Protein AF-A0A0G4HM67-F1 (afdb_monomer)

Secondary structure (DSSP, 8-state):
-----------PPPPEEEE-SSEEEEEEEEPPPEEEETTTTEEEE-SS--EEEEEEEEEETTEEEESSSS-EEEEHHHHHHHHHHTTSTT-EEEEE-TTSSEEEEEEE-TT-TTSPEEEEEEE-TT-SS---TTTTSS--S------S----PPEEEEEEE-HHHHHHHHHHHHHHHHHHHTHHHHH-GGGGGGT-PPP-

Mean predicted aligned error: 10.63 Å

Foldseek 3Di:
DDPPQPPLPPPQDDWAKFDFPFWIKIWGWFFWAWDQDPVVRDIDTDPDAGFIWIWIWTDDDPDTHTQWPGTAGAGLVNLVVLLVQLVDQQDKDWDAGPVSQKIWIWHHPNVDSPFAIKTKIKGHPPRPTDPPVPPPPPPDDDDDDDDDDDDDDIDMDIGGGDNVSSVVVSVVSVVCSCRSVVVVCVVDVPVSVSRHNDDD

Sequence (200 aa):
MASRASDSRDIKPTSFRVMGSKGMVYFTPKAARFRYDEQR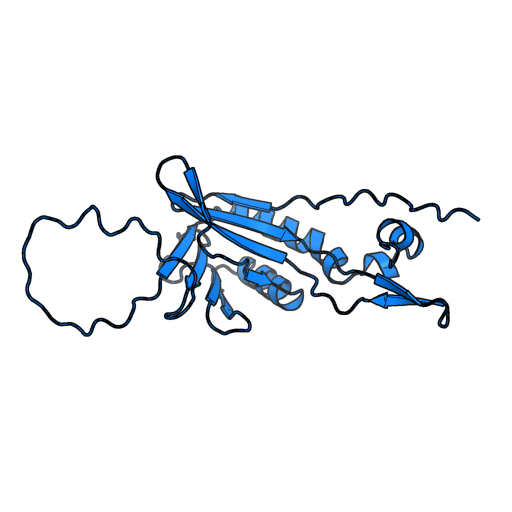DTWEAVREPAGVFVEFFRRCGNRFERFSSSPFFLGGRDLGSVLAATGDENRSVDFLSRDEKRKFSVGFNSEDAIKPVSLRLELFPGTPDGQTKDTEAAEEATGGKGDRDSPATASDLEVAMRRSELLHLQGFLREILPAVYGWQVLEDPRRVVAFASNPD

Solvent-accessible surface area (backbone atoms only — not comparable to full-atom values): 12134 Å² total; per-residue (Å²): 134,82,83,76,78,74,81,62,75,84,76,75,68,83,58,50,74,49,79,31,93,56,17,36,38,37,41,36,67,35,60,45,48,52,43,77,38,80,91,72,75,42,78,41,74,45,96,59,90,24,25,32,37,39,40,49,24,37,51,59,90,96,45,74,42,76,51,48,88,63,64,47,78,38,40,65,71,50,51,51,50,51,53,56,22,77,72,36,84,89,30,63,46,77,42,69,42,98,82,66,40,35,39,42,34,44,26,38,52,87,91,39,97,82,49,53,41,33,42,34,44,37,38,40,70,89,50,94,52,65,81,66,92,71,80,82,80,82,80,91,82,75,95,74,95,74,80,99,79,73,76,73,72,62,51,73,50,63,29,55,38,54,73,69,55,50,53,49,49,48,51,51,53,61,67,44,45,46,45,30,74,37,49,57,47,76,78,40,58,77,66,41,68,70,67,42,73,77,82,129

Radius of gyration: 21.32 Å; Cα contacts (8 Å, |Δi|>4): 329; chains: 1; bounding box: 43×40×76 Å

pLDDT: mean 77.81, std 18.97, range [34.78, 97.0]

InterPro domains:
  IPR009044 ssDNA-binding transcriptional regulator [G3DSA:2.30.31.10] (11-195)

Nearest PDB structures (foldseek):
  4kop-assembly1_C  TM=8.157E-01  e=3.361E-07  Arabidopsis thaliana
  4kop-assembly1_D  TM=8.191E-01  e=1.990E-06  Arabidopsis thaliana

Organism: NCBI:txid1169474

Structure (mmCIF, N/CA/C/O backbone):
data_AF-A0A0G4HM67-F1
#
_entry.id   AF-A0A0G4HM67-F1
#
loop_
_atom_site.group_PDB
_atom_site.id
_atom_site.type_symbol
_atom_site.label_atom_id
_atom_site.label_alt_id
_atom_site.label_comp_id
_atom_site.label_asym_id
_atom_site.label_entity_id
_atom_site.label_seq_id
_atom_site.pdbx_PDB_ins_code
_atom_site.Cartn_x
_atom_site.Cartn_y
_atom_site.Cartn_z
_atom_site.occupancy
_atom_site.B_iso_or_equiv
_atom_site.auth_seq_id
_atom_site.auth_comp_id
_atom_site.auth_asym_id
_atom_site.auth_atom_id
_atom_site.pdbx_PDB_model_num
ATOM 1 N N . MET A 1 1 ? 13.656 20.963 -36.589 1.00 41.97 1 MET A N 1
ATOM 2 C CA . MET A 1 1 ? 12.942 19.709 -36.271 1.00 41.97 1 MET A CA 1
ATOM 3 C C . MET A 1 1 ? 12.229 19.924 -34.949 1.00 41.97 1 MET A C 1
ATOM 5 O O . MET A 1 1 ? 12.900 20.175 -33.961 1.00 41.97 1 MET A O 1
ATOM 9 N N . ALA A 1 2 ? 10.897 19.977 -34.957 1.00 34.78 2 ALA A N 1
ATOM 10 C CA . ALA A 1 2 ? 10.109 20.225 -33.754 1.00 34.78 2 ALA A CA 1
ATOM 11 C C . ALA A 1 2 ? 10.045 18.945 -32.909 1.00 34.78 2 ALA A C 1
ATOM 13 O O . ALA A 1 2 ? 9.627 17.903 -33.418 1.00 34.78 2 ALA A O 1
ATOM 14 N N . SER A 1 3 ? 10.467 19.035 -31.646 1.00 38.19 3 SER A N 1
ATOM 15 C CA . SER A 1 3 ? 10.223 18.012 -30.630 1.00 38.19 3 SER A CA 1
ATOM 16 C C . SER A 1 3 ? 8.712 17.822 -30.511 1.00 38.19 3 SER A C 1
ATOM 18 O O . SER A 1 3 ? 7.997 18.708 -30.043 1.00 38.19 3 SER A O 1
ATOM 20 N N . ARG A 1 4 ? 8.196 16.696 -31.014 1.00 40.12 4 ARG A N 1
ATOM 21 C CA . ARG A 1 4 ? 6.853 16.244 -30.658 1.00 40.12 4 ARG A CA 1
ATOM 22 C C . ARG A 1 4 ? 6.958 15.742 -29.225 1.00 40.12 4 ARG A C 1
ATOM 24 O O . ARG A 1 4 ? 7.275 14.575 -29.012 1.00 40.12 4 ARG A O 1
ATOM 31 N N . ALA A 1 5 ? 6.713 16.632 -28.265 1.00 40.53 5 ALA A N 1
ATOM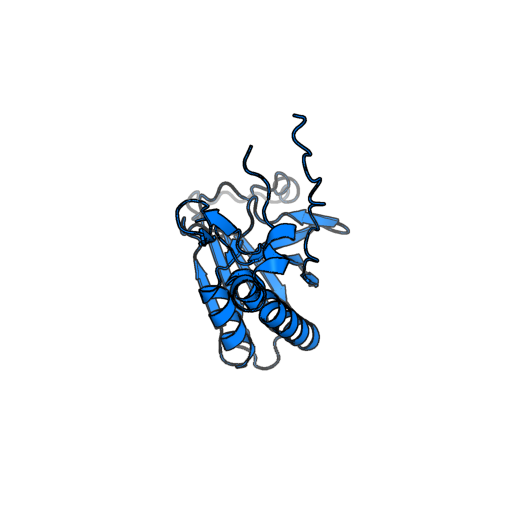 32 C CA . ALA A 1 5 ? 6.304 16.233 -26.931 1.00 40.53 5 ALA A CA 1
ATOM 33 C C . ALA A 1 5 ? 5.073 15.337 -27.112 1.00 40.53 5 ALA A C 1
ATOM 35 O O . ALA A 1 5 ? 3.977 15.792 -27.436 1.00 40.53 5 ALA A O 1
ATOM 36 N N . SER A 1 6 ? 5.300 14.029 -27.063 1.00 47.41 6 SER A N 1
ATOM 37 C CA . SER A 1 6 ? 4.234 13.062 -26.903 1.00 47.41 6 SER A CA 1
ATOM 38 C C . SER A 1 6 ? 3.639 13.366 -25.539 1.00 47.41 6 SER A C 1
ATOM 40 O O . SER A 1 6 ? 4.267 13.040 -24.535 1.00 47.41 6 SER A O 1
ATOM 42 N N . ASP A 1 7 ? 2.478 14.022 -25.516 1.00 47.72 7 ASP A N 1
ATOM 43 C CA . ASP A 1 7 ? 1.613 14.139 -24.343 1.00 47.72 7 ASP A CA 1
ATOM 44 C C . ASP A 1 7 ? 1.262 12.720 -23.874 1.00 47.72 7 ASP A C 1
ATOM 46 O O . ASP A 1 7 ? 0.208 12.163 -24.203 1.00 47.72 7 ASP A O 1
ATOM 50 N N . SER A 1 8 ? 2.172 12.089 -23.132 1.00 54.00 8 SER A N 1
ATOM 51 C CA . SER A 1 8 ? 1.861 10.903 -22.358 1.00 54.00 8 SER A CA 1
ATOM 52 C C . SER A 1 8 ? 0.839 11.365 -21.335 1.00 54.00 8 SER A C 1
ATOM 54 O O . SER A 1 8 ? 1.173 12.045 -20.366 1.00 54.00 8 SER A O 1
ATOM 56 N N . ARG A 1 9 ? -0.439 11.085 -21.596 1.00 60.00 9 ARG A N 1
ATOM 57 C CA . ARG A 1 9 ? -1.494 11.336 -20.620 1.00 60.00 9 ARG A CA 1
ATOM 58 C C . ARG A 1 9 ? -1.106 10.567 -19.366 1.00 60.00 9 ARG A C 1
ATOM 60 O O . ARG A 1 9 ? -1.113 9.339 -19.391 1.00 60.00 9 ARG A O 1
ATOM 67 N N . ASP A 1 10 ? -0.772 11.285 -18.300 1.00 62.91 10 ASP A N 1
ATOM 68 C CA . ASP A 1 10 ? -0.524 10.697 -16.989 1.00 62.91 10 ASP A CA 1
ATOM 69 C C . ASP A 1 10 ? -1.825 10.060 -16.489 1.00 62.91 10 ASP A C 1
ATOM 71 O O . ASP A 1 10 ? -2.672 10.695 -15.853 1.00 62.91 10 ASP A O 1
ATOM 75 N N . ILE A 1 11 ? -2.020 8.785 -16.826 1.00 66.00 11 ILE A N 1
ATOM 76 C CA . ILE A 1 11 ? -3.123 7.989 -16.306 1.00 66.00 11 ILE A CA 1
ATOM 77 C C . ILE A 1 11 ? -2.779 7.686 -14.854 1.00 66.00 11 ILE A C 1
ATOM 79 O O . ILE A 1 11 ? -1.941 6.834 -14.553 1.00 66.00 11 ILE A O 1
ATOM 83 N N . LYS A 1 12 ? -3.430 8.404 -13.938 1.00 69.56 12 LYS A N 1
ATOM 84 C CA . LYS A 1 12 ? -3.325 8.107 -12.512 1.00 69.56 12 LYS A CA 1
ATOM 85 C C . LYS A 1 12 ? -4.001 6.763 -12.249 1.00 69.56 12 LYS A C 1
ATOM 87 O O . LYS A 1 12 ? -5.179 6.616 -12.583 1.00 69.56 12 LYS A O 1
ATOM 92 N N . PRO A 1 13 ? -3.291 5.788 -11.669 1.00 76.56 13 PRO A N 1
ATOM 93 C CA . PRO A 1 13 ? -3.889 4.500 -11.381 1.00 76.56 13 PRO A CA 1
ATOM 94 C C . PRO A 1 13 ? -4.975 4.648 -10.311 1.00 76.56 13 PRO A C 1
ATOM 96 O O . PRO A 1 13 ? -4.883 5.492 -9.417 1.00 76.56 13 PRO A O 1
ATOM 99 N N . THR A 1 14 ? -6.014 3.822 -10.408 1.00 85.88 14 THR A N 1
ATOM 100 C CA . THR A 1 14 ? -7.129 3.826 -9.458 1.00 85.88 14 THR A CA 1
ATOM 101 C C . THR A 1 14 ? -6.638 3.411 -8.072 1.00 85.88 14 THR A C 1
ATOM 103 O O . THR A 1 14 ? -6.134 2.302 -7.897 1.00 85.88 14 THR A O 1
ATOM 106 N N . SER A 1 15 ? -6.798 4.284 -7.077 1.00 92.19 15 SER A N 1
ATOM 107 C CA . SER A 1 15 ? -6.510 3.940 -5.682 1.00 92.19 15 SER A CA 1
ATOM 108 C C . SER A 1 15 ? -7.571 2.993 -5.119 1.00 92.19 15 SER A C 1
ATOM 110 O O . SER A 1 15 ? -8.768 3.163 -5.366 1.00 92.19 15 SER A O 1
ATOM 112 N N . PHE A 1 16 ? -7.149 2.040 -4.292 1.00 94.62 16 PHE A N 1
ATOM 113 C CA . PHE A 1 16 ? -8.054 1.242 -3.467 1.00 94.62 16 PHE A CA 1
ATOM 114 C C . PHE A 1 16 ? -8.306 1.961 -2.138 1.00 94.62 16 PHE A C 1
ATOM 116 O O . PHE A 1 16 ? -7.403 2.601 -1.600 1.00 94.62 16 PHE A O 1
ATOM 123 N N . ARG A 1 17 ? -9.523 1.882 -1.590 1.00 96.19 17 ARG A N 1
ATOM 124 C CA . ARG A 1 17 ? -9.851 2.523 -0.308 1.00 96.19 17 ARG A CA 1
ATOM 125 C C . ARG A 1 17 ? -10.601 1.591 0.628 1.00 96.19 17 ARG A C 1
ATOM 127 O O . ARG A 1 17 ? -11.464 0.837 0.186 1.00 96.19 17 ARG A O 1
ATOM 134 N N . VAL A 1 18 ? -10.323 1.728 1.918 1.00 95.50 18 VAL A N 1
ATOM 135 C CA . VAL A 1 18 ? -11.030 1.054 3.013 1.00 95.50 18 VAL A CA 1
ATOM 136 C C . VAL A 1 18 ? -11.666 2.118 3.893 1.00 95.50 18 VAL A C 1
ATOM 138 O O . VAL A 1 18 ? -10.993 3.070 4.289 1.00 95.50 18 VAL A O 1
ATOM 141 N N . MET A 1 19 ? -12.959 1.979 4.187 1.00 94.50 19 MET A N 1
ATOM 142 C CA . MET A 1 19 ? -13.703 2.937 5.007 1.00 94.50 19 MET A CA 1
ATOM 143 C C . MET A 1 19 ? -14.175 2.267 6.296 1.00 94.50 19 MET A C 1
ATOM 145 O O . MET A 1 19 ? -15.048 1.405 6.276 1.00 94.50 19 MET A O 1
ATOM 149 N N . GLY A 1 20 ? -13.626 2.706 7.425 1.00 91.62 20 GLY A N 1
ATOM 150 C CA . GLY A 1 20 ? -14.044 2.282 8.756 1.00 91.62 20 GLY A CA 1
ATOM 151 C C . GLY A 1 20 ? -14.867 3.346 9.483 1.00 91.62 20 GLY A C 1
ATOM 152 O O . GLY A 1 20 ? -15.094 4.458 9.003 1.00 91.62 20 GLY A O 1
ATOM 153 N N . SER A 1 21 ? -15.305 3.015 10.697 1.00 91.06 21 SER A N 1
ATOM 154 C CA . SER A 1 21 ? -16.052 3.943 11.556 1.00 91.06 21 SER A CA 1
ATOM 155 C C . SER A 1 21 ? -15.193 5.112 12.051 1.00 91.06 21 SER A C 1
ATOM 157 O O . SER A 1 21 ? -15.680 6.241 12.098 1.00 91.0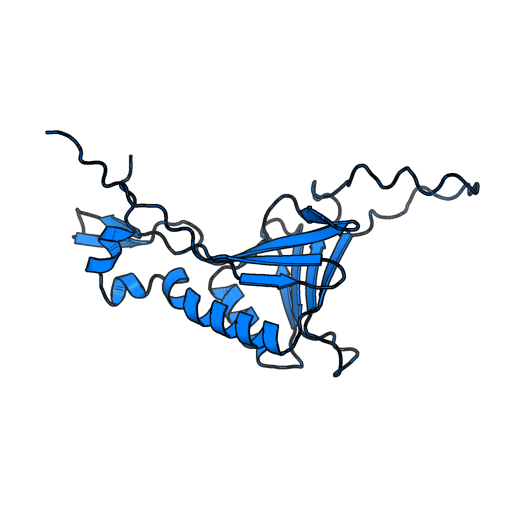6 21 SER A O 1
ATOM 159 N N . LYS A 1 22 ? -13.921 4.848 12.381 1.00 92.12 22 LYS A N 1
ATOM 160 C CA . LYS A 1 22 ? -12.958 5.824 12.926 1.00 92.12 22 LYS A CA 1
ATOM 161 C C . LYS A 1 22 ? -12.177 6.596 11.855 1.00 92.12 22 LYS A C 1
ATOM 163 O O . LYS A 1 22 ? -11.634 7.664 12.136 1.00 92.12 22 LYS A O 1
ATOM 168 N N . GLY A 1 23 ? -12.105 6.077 10.632 1.00 95.31 23 GLY A N 1
ATOM 169 C CA . GLY A 1 23 ? -11.246 6.639 9.599 1.00 95.31 23 GLY A CA 1
ATOM 170 C C . GLY A 1 23 ? -11.330 5.912 8.265 1.00 95.31 23 GLY A C 1
ATOM 171 O O . GLY A 1 23 ? -12.146 5.015 8.072 1.00 95.31 23 GLY A O 1
ATOM 172 N N . MET A 1 24 ? -10.478 6.325 7.339 1.00 96.50 24 MET A N 1
ATOM 173 C CA . MET A 1 24 ? -10.383 5.807 5.981 1.00 96.50 24 MET A CA 1
ATOM 174 C C . MET A 1 24 ? -8.911 5.644 5.603 1.00 96.50 24 MET A C 1
ATOM 176 O O . MET A 1 24 ? -8.076 6.449 6.013 1.00 96.50 24 MET A O 1
ATOM 180 N N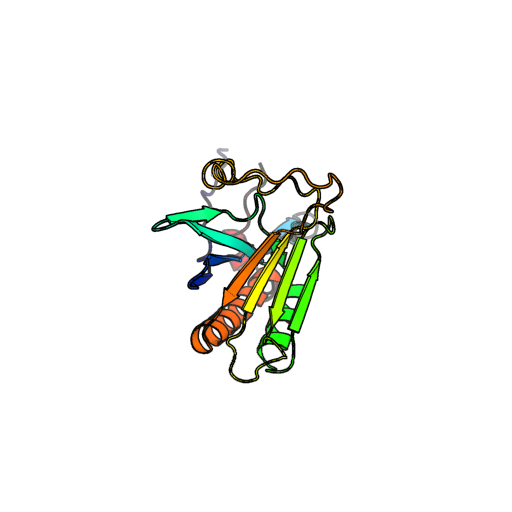 . VAL A 1 25 ? -8.604 4.620 4.809 1.00 97.00 25 VAL A N 1
ATOM 181 C CA . VAL A 1 25 ? -7.255 4.357 4.295 1.00 97.00 25 VAL A CA 1
ATOM 182 C C . VAL A 1 25 ? -7.291 4.296 2.775 1.00 97.00 25 VAL A C 1
ATOM 184 O O . VAL A 1 25 ? -8.126 3.584 2.218 1.00 97.00 25 VAL A O 1
ATOM 187 N N . TYR A 1 26 ? -6.390 5.018 2.112 1.00 96.88 26 TYR A N 1
ATOM 188 C CA . TYR A 1 26 ? -6.148 4.917 0.672 1.00 96.88 26 TYR A CA 1
ATOM 189 C C . TYR A 1 26 ? -4.861 4.155 0.391 1.00 96.88 26 TYR A C 1
ATOM 191 O O . TYR A 1 26 ? -3.853 4.377 1.052 1.00 96.88 26 TYR A O 1
ATOM 199 N N . PHE A 1 27 ? -4.902 3.311 -0.633 1.00 96.38 27 PHE A N 1
ATOM 200 C CA . PHE A 1 27 ? -3.779 2.584 -1.203 1.00 96.38 27 PHE A CA 1
ATOM 201 C C . PHE A 1 27 ? -3.601 3.062 -2.642 1.00 96.38 27 PHE A C 1
ATOM 203 O O . PHE A 1 27 ? -4.360 2.682 -3.536 1.00 96.38 27 PHE A O 1
ATOM 210 N N . THR A 1 28 ? -2.617 3.926 -2.860 1.00 94.81 28 THR A N 1
ATOM 211 C CA . THR A 1 28 ? -2.329 4.525 -4.164 1.00 94.81 28 THR A CA 1
ATOM 212 C C . THR A 1 28 ? -1.084 3.867 -4.749 1.00 94.81 28 THR A C 1
ATOM 214 O O . THR A 1 28 ? 0.002 4.012 -4.179 1.00 94.81 28 THR A O 1
ATOM 217 N N . PRO A 1 29 ? -1.197 3.128 -5.862 1.00 94.19 29 PRO A N 1
ATOM 218 C CA . PRO A 1 29 ? -0.058 2.425 -6.422 1.00 94.19 29 PRO A CA 1
ATOM 219 C C . PRO A 1 29 ? 0.874 3.406 -7.143 1.00 94.19 29 PRO A C 1
ATOM 221 O O . PRO A 1 29 ? 0.443 4.378 -7.765 1.00 94.19 29 PRO A O 1
ATOM 224 N N . LYS A 1 30 ? 2.172 3.123 -7.072 1.00 91.00 30 LYS A N 1
ATOM 225 C CA . LYS A 1 30 ? 3.233 3.793 -7.819 1.00 91.00 30 LYS A CA 1
ATOM 226 C C . LYS A 1 30 ? 3.987 2.739 -8.624 1.00 91.00 30 LYS A C 1
ATOM 228 O O . LYS A 1 30 ? 4.691 1.908 -8.053 1.00 91.00 30 LYS A O 1
ATOM 233 N N . ALA A 1 31 ? 3.820 2.779 -9.943 1.00 87.38 31 ALA A N 1
ATOM 234 C CA . ALA A 1 31 ? 4.488 1.862 -10.858 1.00 87.38 31 ALA A CA 1
ATOM 235 C C . ALA A 1 31 ? 6.002 2.116 -10.914 1.00 87.38 31 ALA A C 1
ATOM 237 O O . ALA A 1 31 ? 6.470 3.233 -10.666 1.00 87.38 31 ALA A O 1
ATOM 238 N N . ALA A 1 32 ? 6.759 1.079 -11.273 1.00 88.12 32 ALA A N 1
ATOM 239 C CA . ALA A 1 32 ? 8.163 1.239 -11.619 1.00 88.12 32 ALA A CA 1
ATOM 240 C C . ALA A 1 32 ? 8.304 2.076 -12.893 1.00 88.12 32 ALA A C 1
ATOM 242 O O . ALA A 1 32 ? 7.550 1.914 -13.854 1.00 88.12 32 ALA A O 1
ATOM 243 N N . ARG A 1 33 ? 9.284 2.981 -12.886 1.00 84.94 33 ARG A N 1
ATOM 244 C CA . ARG A 1 33 ? 9.630 3.801 -14.047 1.00 84.94 33 ARG A CA 1
ATOM 245 C C . ARG A 1 33 ? 10.830 3.199 -14.750 1.00 84.94 33 ARG A C 1
ATOM 247 O O . ARG A 1 33 ? 11.740 2.684 -14.104 1.00 84.94 33 ARG A O 1
ATOM 254 N N . PHE A 1 34 ? 10.834 3.309 -16.068 1.00 83.69 34 PHE A N 1
ATOM 255 C CA . PHE A 1 34 ? 11.886 2.786 -16.924 1.00 83.69 34 PHE A CA 1
ATOM 256 C C . PHE A 1 34 ? 12.371 3.880 -17.856 1.00 83.69 34 PHE A C 1
ATOM 258 O O . PHE A 1 34 ? 11.591 4.723 -18.299 1.00 83.69 34 PHE A O 1
ATOM 265 N N . ARG A 1 35 ? 13.666 3.857 -18.141 1.00 84.31 35 ARG A N 1
ATOM 266 C CA . ARG A 1 35 ? 14.302 4.714 -19.131 1.00 84.31 35 ARG A CA 1
ATOM 267 C C . ARG A 1 35 ? 15.004 3.822 -20.138 1.00 84.31 35 ARG A C 1
ATOM 269 O O . ARG A 1 35 ? 15.698 2.888 -19.748 1.00 84.31 35 ARG A O 1
ATOM 276 N N . TYR A 1 36 ? 14.814 4.110 -21.415 1.00 82.19 36 TYR A N 1
ATOM 277 C CA . TYR A 1 36 ? 15.546 3.426 -22.467 1.00 82.19 36 TYR A CA 1
ATOM 278 C C . TYR A 1 36 ? 16.975 3.978 -22.535 1.00 82.19 36 TYR A C 1
ATOM 280 O O . TYR A 1 36 ? 17.174 5.193 -22.578 1.00 82.19 36 TYR A O 1
ATOM 288 N N . ASP A 1 37 ? 17.959 3.088 -22.473 1.00 84.62 37 ASP A N 1
ATOM 289 C CA . ASP A 1 37 ? 19.369 3.377 -22.698 1.00 84.62 37 ASP A CA 1
ATOM 290 C C . ASP A 1 37 ? 19.702 3.052 -24.159 1.00 84.62 37 ASP A C 1
ATOM 292 O O . ASP A 1 37 ? 19.865 1.889 -24.533 1.00 84.62 37 ASP A O 1
ATOM 296 N N . GLU A 1 38 ? 19.809 4.100 -24.979 1.00 87.06 38 GLU A N 1
ATOM 297 C CA . GLU A 1 38 ? 20.141 3.995 -26.403 1.00 87.06 38 GLU A CA 1
ATOM 298 C C . GLU A 1 38 ? 21.530 3.392 -26.650 1.00 87.06 38 GLU A C 1
ATOM 300 O O . GLU A 1 38 ? 21.740 2.741 -27.669 1.00 87.06 38 GLU A O 1
ATOM 305 N N . GLN A 1 39 ? 22.489 3.579 -25.733 1.00 89.38 39 GLN A N 1
ATOM 306 C CA . GLN A 1 39 ? 23.848 3.052 -25.908 1.00 89.38 39 GLN A CA 1
ATOM 307 C C . GLN A 1 39 ? 23.887 1.536 -25.746 1.00 89.38 39 GLN A C 1
ATOM 309 O O . GLN A 1 39 ? 24.698 0.856 -26.376 1.00 89.38 39 GLN A O 1
ATOM 314 N N . ARG A 1 40 ? 23.031 1.016 -24.867 1.00 87.75 40 ARG A N 1
ATOM 315 C CA . ARG A 1 40 ? 22.947 -0.410 -24.542 1.00 87.75 40 ARG A CA 1
ATOM 316 C C . ARG A 1 40 ? 21.806 -1.126 -25.253 1.00 87.75 40 ARG A C 1
ATOM 318 O O . ARG A 1 40 ? 21.694 -2.337 -25.084 1.00 87.75 40 ARG A O 1
ATOM 325 N N . ASP A 1 41 ? 20.983 -0.393 -26.001 1.00 84.12 41 ASP A N 1
ATOM 326 C CA . ASP A 1 41 ? 19.752 -0.888 -26.623 1.00 84.12 41 ASP A CA 1
ATOM 327 C C . ASP A 1 41 ? 18.886 -1.672 -25.617 1.00 84.12 41 ASP A C 1
ATOM 329 O O . ASP A 1 41 ? 18.483 -2.814 -25.837 1.00 84.12 41 ASP A O 1
ATOM 333 N N . THR A 1 42 ? 18.671 -1.091 -24.432 1.00 84.38 42 THR A N 1
ATOM 334 C CA . THR A 1 42 ? 17.976 -1.780 -23.336 1.00 84.38 42 THR A CA 1
ATOM 335 C C . THR A 1 42 ? 17.152 -0.835 -22.474 1.00 84.38 42 THR A C 1
ATOM 337 O O . THR A 1 42 ? 17.406 0.364 -22.410 1.00 84.38 42 THR A O 1
ATOM 340 N N . TRP A 1 43 ? 16.154 -1.375 -21.777 1.00 81.62 43 TRP A N 1
ATOM 341 C CA . TRP A 1 43 ? 15.380 -0.632 -20.786 1.00 81.62 43 TRP A CA 1
ATOM 342 C C . TRP A 1 43 ? 15.999 -0.799 -19.404 1.00 81.62 43 TRP A C 1
ATOM 344 O O . TRP A 1 43 ? 16.110 -1.909 -18.886 1.00 81.62 43 TRP A O 1
ATOM 354 N N . GLU A 1 44 ? 16.342 0.315 -18.770 1.00 85.00 44 GLU A N 1
ATOM 355 C CA . GLU A 1 44 ? 16.849 0.338 -17.405 1.00 85.00 44 GLU A CA 1
ATOM 356 C C . GLU A 1 44 ? 15.770 0.845 -16.446 1.00 85.00 44 GLU A C 1
ATOM 358 O O . GLU A 1 44 ? 15.118 1.867 -16.682 1.00 85.00 44 GLU A O 1
ATOM 363 N N . ALA A 1 45 ? 15.582 0.136 -15.332 1.00 83.38 45 ALA A N 1
ATOM 364 C CA . ALA A 1 45 ? 14.719 0.610 -14.259 1.00 83.38 45 ALA A CA 1
ATOM 365 C C . ALA A 1 45 ? 15.305 1.899 -13.662 1.00 83.38 45 ALA A C 1
ATOM 367 O O . ALA A 1 45 ? 16.447 1.930 -13.193 1.00 83.38 45 ALA A O 1
ATOM 368 N N . VAL A 1 46 ? 14.508 2.965 -13.642 1.00 85.88 46 VAL A N 1
ATOM 369 C CA . VAL A 1 46 ? 14.856 4.193 -12.926 1.00 85.88 46 VAL A CA 1
ATOM 370 C C . VAL A 1 46 ? 14.860 3.867 -11.435 1.00 85.88 46 VAL A C 1
ATOM 372 O O . VAL A 1 46 ? 13.953 3.201 -10.937 1.00 85.88 46 VAL A O 1
ATOM 375 N N . ARG A 1 47 ? 15.866 4.355 -10.698 1.00 82.81 47 ARG A N 1
ATOM 376 C CA . ARG A 1 47 ? 16.001 4.163 -9.240 1.00 82.81 47 ARG A CA 1
ATOM 377 C C . ARG A 1 47 ? 14.997 4.998 -8.434 1.00 82.81 47 ARG A C 1
ATOM 379 O O . ARG A 1 47 ? 15.350 5.639 -7.448 1.00 82.81 47 ARG A O 1
ATOM 386 N N . GLU A 1 48 ? 13.744 5.003 -8.859 1.00 84.81 48 GLU A N 1
ATOM 387 C CA . GLU A 1 48 ? 12.633 5.554 -8.107 1.00 84.81 48 GLU A CA 1
ATOM 388 C C . GLU A 1 48 ? 11.911 4.446 -7.333 1.00 84.81 48 GLU A C 1
ATOM 390 O O . GLU A 1 48 ? 11.800 3.318 -7.813 1.00 84.81 48 GLU A O 1
ATOM 395 N N . PRO A 1 49 ? 11.385 4.749 -6.136 1.00 83.69 49 PRO A N 1
ATOM 396 C CA . PRO A 1 49 ? 10.616 3.777 -5.377 1.00 83.69 49 PRO A CA 1
ATOM 397 C C . PRO A 1 49 ? 9.311 3.437 -6.112 1.00 83.69 49 PRO A C 1
ATOM 399 O O . PRO A 1 49 ? 8.527 4.336 -6.420 1.00 83.69 49 PRO A O 1
ATOM 402 N N . ALA A 1 50 ? 9.081 2.145 -6.347 1.00 91.50 50 ALA A N 1
ATOM 403 C CA . ALA A 1 50 ? 7.834 1.572 -6.849 1.00 91.50 50 ALA A CA 1
ATOM 404 C C . ALA A 1 50 ? 7.165 0.747 -5.744 1.00 91.50 50 ALA A C 1
ATOM 406 O O . ALA A 1 50 ? 7.848 0.062 -4.975 1.00 91.50 50 ALA A O 1
ATOM 407 N N . GLY A 1 51 ? 5.844 0.833 -5.628 1.00 94.69 51 GLY A N 1
ATOM 408 C CA . GLY A 1 51 ? 5.121 0.244 -4.505 1.00 94.69 51 GLY A CA 1
ATOM 409 C C . GLY A 1 51 ? 3.744 0.857 -4.308 1.00 94.69 51 GLY A C 1
ATOM 410 O O . GLY A 1 51 ? 3.075 1.219 -5.272 1.00 94.69 51 GLY A O 1
ATOM 411 N N . VAL A 1 52 ? 3.320 0.987 -3.054 1.00 95.88 52 VAL A N 1
ATOM 412 C CA . VAL A 1 52 ? 2.030 1.580 -2.685 1.00 95.88 52 VAL A CA 1
ATOM 413 C C . VAL A 1 52 ? 2.230 2.651 -1.629 1.00 95.88 52 VAL A C 1
ATOM 415 O O . VAL A 1 52 ? 2.874 2.422 -0.607 1.00 95.88 52 VAL A O 1
ATOM 418 N N . PHE A 1 53 ? 1.636 3.816 -1.861 1.00 95.38 53 PHE A N 1
ATOM 419 C CA . PHE A 1 53 ? 1.443 4.823 -0.831 1.00 95.38 53 PHE A CA 1
ATOM 420 C C . PHE A 1 53 ? 0.163 4.530 -0.057 1.00 95.38 53 PHE A C 1
ATOM 422 O O . PHE A 1 53 ? -0.901 4.360 -0.649 1.00 95.38 53 PHE A O 1
ATOM 429 N N . VAL A 1 54 ? 0.280 4.491 1.264 1.00 96.44 54 VAL A N 1
ATOM 430 C CA . VAL A 1 54 ? -0.810 4.268 2.204 1.00 96.44 54 VAL A CA 1
ATOM 431 C C . VAL A 1 54 ? -1.086 5.569 2.945 1.00 96.44 54 VAL A C 1
ATOM 433 O O . VAL A 1 54 ? -0.223 6.093 3.652 1.00 96.44 54 VAL A O 1
ATOM 436 N N . GLU A 1 55 ? -2.284 6.113 2.772 1.00 96.00 55 GLU A N 1
ATOM 437 C CA . GLU A 1 55 ? -2.695 7.384 3.369 1.00 96.00 55 GLU A CA 1
ATOM 438 C C . GLU A 1 55 ? -3.866 7.175 4.317 1.00 96.00 55 GLU A C 1
ATOM 440 O O . GLU A 1 55 ? -4.910 6.655 3.928 1.00 96.00 55 GLU A O 1
ATOM 445 N N . PHE A 1 56 ? -3.693 7.614 5.560 1.00 95.44 56 PHE A N 1
ATOM 446 C CA . PHE A 1 56 ? -4.702 7.511 6.602 1.00 95.44 56 PHE A CA 1
ATOM 447 C C . PHE A 1 56 ? -5.438 8.835 6.778 1.00 95.44 56 PHE A C 1
ATOM 449 O O . PHE A 1 56 ? -4.830 9.907 6.812 1.00 95.44 56 PHE A O 1
ATOM 456 N N . PHE A 1 57 ? -6.751 8.743 6.950 1.00 95.56 57 PHE A N 1
ATOM 457 C CA . PHE A 1 57 ? -7.632 9.865 7.222 1.00 95.56 57 PHE A CA 1
ATOM 458 C C . PHE A 1 57 ? -8.484 9.557 8.452 1.00 95.56 57 PHE A C 1
ATOM 460 O O . PHE A 1 57 ? -9.145 8.520 8.512 1.00 95.56 57 PHE A O 1
ATOM 467 N N . ARG A 1 58 ? -8.494 10.462 9.427 1.00 95.31 58 ARG A N 1
ATOM 468 C CA . ARG A 1 58 ? -9.341 10.392 10.619 1.00 95.31 58 ARG A CA 1
ATOM 469 C C . ARG A 1 58 ? -10.723 10.947 10.296 1.00 95.31 58 ARG A C 1
ATOM 471 O O . ARG A 1 58 ? -10.853 11.918 9.553 1.00 95.31 58 ARG A O 1
ATOM 478 N N . ARG A 1 59 ? -11.767 10.345 10.860 1.00 93.88 59 ARG A N 1
ATOM 479 C CA . ARG A 1 59 ? -13.121 10.893 10.773 1.00 93.88 59 ARG A CA 1
ATOM 480 C C . ARG A 1 59 ? -13.304 12.022 11.791 1.00 93.88 59 ARG A C 1
ATOM 482 O O . ARG A 1 59 ? -13.184 11.787 12.989 1.00 93.88 59 ARG A O 1
ATOM 489 N N . CYS A 1 60 ? -13.670 13.207 11.312 1.00 93.31 60 CYS A N 1
ATOM 490 C CA . CYS A 1 60 ? -13.990 14.389 12.113 1.00 93.31 60 CYS A CA 1
ATOM 491 C C . CYS A 1 60 ? -15.438 14.806 11.795 1.00 93.31 60 CYS A C 1
ATOM 493 O O . CYS A 1 60 ? -15.709 15.549 10.846 1.00 93.31 60 CYS A O 1
ATOM 495 N N . GLY A 1 61 ? -16.401 14.234 12.529 1.00 92.75 61 GLY A N 1
ATOM 496 C CA . GLY A 1 61 ? -17.835 14.390 12.255 1.00 92.7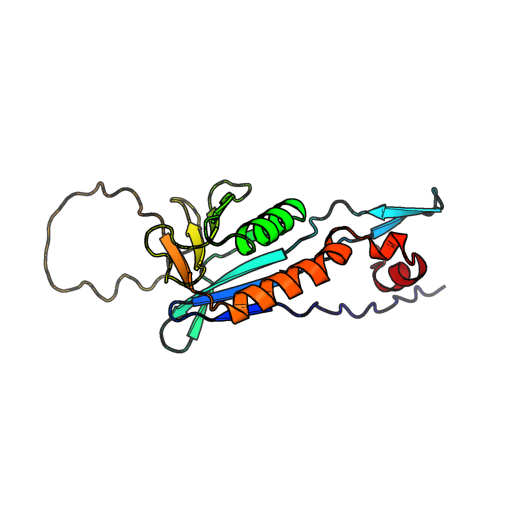5 61 GLY A CA 1
ATOM 497 C C . GLY A 1 61 ? -18.252 13.782 10.906 1.00 92.75 61 GLY A C 1
ATOM 498 O O . GLY A 1 61 ? -18.195 12.562 10.712 1.00 92.75 61 GLY A O 1
ATOM 499 N N . ASN A 1 62 ? -18.668 14.645 9.973 1.00 91.75 62 ASN A N 1
ATOM 500 C CA . ASN A 1 62 ? -19.094 14.272 8.614 1.00 91.75 62 ASN A CA 1
ATOM 501 C C . ASN A 1 62 ? -17.981 14.396 7.562 1.00 91.75 62 ASN A C 1
ATOM 503 O O . ASN A 1 62 ? -18.237 14.206 6.374 1.00 91.75 62 ASN A O 1
ATOM 507 N N . ARG A 1 63 ? -16.755 14.735 7.974 1.00 94.38 63 ARG A N 1
ATOM 508 C CA . ARG A 1 63 ? -15.602 14.882 7.081 1.00 94.38 63 ARG A CA 1
ATOM 509 C C . ARG A 1 63 ? -14.491 13.915 7.469 1.00 94.38 63 ARG A C 1
ATOM 511 O O . ARG A 1 63 ? -14.475 13.366 8.570 1.00 94.38 63 ARG A O 1
ATOM 518 N N . PHE A 1 64 ? -13.558 13.733 6.545 1.00 93.50 64 PHE A N 1
ATOM 519 C CA . PHE A 1 64 ? -12.323 13.000 6.770 1.00 93.50 64 PHE A CA 1
ATOM 520 C C . PHE A 1 64 ? -11.149 13.961 6.634 1.00 93.50 64 PHE A C 1
ATOM 522 O O . PHE A 1 64 ? -11.057 14.692 5.649 1.00 93.50 64 PHE A O 1
ATOM 529 N N . GLU A 1 65 ? -10.264 13.951 7.621 1.00 94.38 65 GLU A N 1
ATOM 530 C CA . GLU A 1 65 ? -9.092 14.818 7.693 1.00 94.38 65 GLU A CA 1
ATOM 531 C C . GLU A 1 65 ? -7.833 13.957 7.687 1.00 94.38 65 GLU A C 1
ATOM 533 O O . GLU A 1 65 ? -7.811 12.856 8.237 1.00 94.38 65 GLU A O 1
ATOM 538 N N . ARG A 1 66 ? -6.788 14.419 7.002 1.00 93.06 66 ARG A N 1
ATOM 539 C CA . ARG A 1 66 ? -5.556 13.648 6.822 1.00 93.06 66 ARG A CA 1
ATOM 540 C C . ARG A 1 66 ? -4.887 13.417 8.183 1.00 93.06 66 ARG A C 1
ATOM 542 O O . ARG A 1 66 ? -4.636 14.374 8.905 1.00 93.06 66 ARG A O 1
ATOM 549 N N . PHE A 1 67 ? -4.605 12.160 8.527 1.00 90.19 67 PHE A N 1
ATOM 550 C CA . PHE A 1 67 ? -4.080 11.789 9.846 1.00 90.19 67 PHE A CA 1
ATOM 551 C C . PHE A 1 67 ? -2.558 11.989 9.971 1.00 90.19 67 PHE A C 1
ATOM 553 O O . PHE A 1 67 ? -2.084 12.395 11.023 1.00 90.19 67 PHE A O 1
ATOM 560 N N . SER A 1 68 ? -1.796 11.761 8.896 1.00 88.38 68 SER A N 1
ATOM 561 C CA . SER A 1 68 ? -0.344 12.017 8.825 1.00 88.38 68 SER A CA 1
ATOM 562 C C . SER A 1 68 ? -0.033 12.915 7.633 1.00 88.38 68 SER A C 1
ATOM 564 O O . SER A 1 68 ? -0.671 12.793 6.586 1.00 88.38 68 SER A O 1
ATOM 566 N N . SER A 1 69 ? 0.946 13.814 7.764 1.00 84.69 69 SER A N 1
ATOM 567 C CA . SER A 1 69 ? 1.285 14.785 6.713 1.00 84.69 69 SER A CA 1
ATOM 568 C C . SER A 1 69 ? 1.817 14.113 5.448 1.00 84.69 69 SER A C 1
ATOM 570 O O . SER A 1 69 ? 1.616 14.621 4.345 1.00 84.69 69 SER A O 1
ATOM 572 N N . SER A 1 70 ? 2.438 12.941 5.595 1.00 88.69 70 SER A N 1
ATOM 573 C CA . SER A 1 70 ? 3.050 12.192 4.505 1.00 88.69 70 SER A C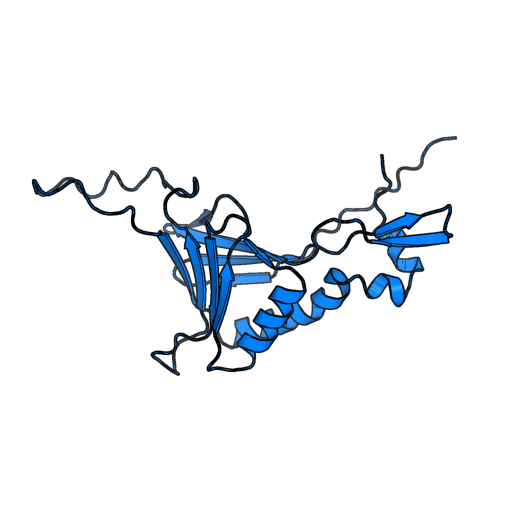A 1
ATOM 574 C C . SER A 1 70 ? 2.477 10.776 4.414 1.00 88.69 70 SER A C 1
ATOM 576 O O . SER A 1 70 ? 2.119 10.178 5.429 1.00 88.69 70 SER A O 1
ATOM 578 N N . PRO A 1 71 ? 2.363 10.204 3.206 1.00 92.56 71 PRO A N 1
ATOM 579 C CA . PRO A 1 71 ? 1.955 8.812 3.062 1.00 92.56 71 PRO A CA 1
ATOM 580 C C . PRO A 1 71 ? 2.985 7.871 3.703 1.00 92.56 71 PRO A C 1
ATOM 582 O O . PRO A 1 71 ? 4.179 8.184 3.774 1.00 92.56 71 PRO A O 1
ATOM 585 N N . PHE A 1 72 ? 2.531 6.700 4.141 1.00 94.56 72 PHE A N 1
ATOM 586 C CA . PHE A 1 72 ? 3.409 5.571 4.435 1.00 94.56 72 PHE A CA 1
ATOM 587 C C . PHE A 1 72 ? 3.708 4.838 3.123 1.00 94.56 72 PHE A C 1
ATOM 589 O O . PHE A 1 72 ? 2.815 4.682 2.298 1.00 94.56 72 PHE A O 1
ATOM 596 N N . PHE A 1 73 ? 4.945 4.413 2.882 1.00 95.62 73 PHE A N 1
ATOM 597 C CA . PHE A 1 73 ? 5.307 3.748 1.628 1.00 95.62 73 PHE A CA 1
ATOM 598 C C . PHE A 1 73 ? 5.594 2.267 1.863 1.00 95.62 73 PHE A C 1
ATOM 600 O O . PHE A 1 73 ? 6.425 1.936 2.703 1.00 95.62 73 PHE A O 1
ATOM 607 N N . LEU A 1 74 ? 4.934 1.403 1.092 1.00 95.75 74 LEU A N 1
ATOM 608 C CA . LEU A 1 74 ? 5.159 -0.039 1.063 1.00 95.75 74 LEU A CA 1
ATOM 609 C C . LEU A 1 74 ? 5.839 -0.414 -0.253 1.00 95.75 74 LEU A C 1
ATOM 611 O O . LEU A 1 74 ? 5.242 -0.274 -1.323 1.00 95.75 74 LEU A O 1
ATOM 615 N N . GLY A 1 75 ? 7.082 -0.889 -0.182 1.00 94.81 75 GLY A N 1
ATOM 616 C CA . GLY A 1 75 ? 7.797 -1.407 -1.349 1.00 94.81 75 GLY A CA 1
ATOM 617 C C . GLY A 1 75 ? 7.340 -2.819 -1.721 1.00 94.81 75 GLY A C 1
ATOM 618 O O . GLY A 1 75 ? 6.618 -3.466 -0.969 1.00 94.81 75 GLY A O 1
ATOM 619 N N . GLY A 1 76 ? 7.809 -3.350 -2.856 1.00 92.88 76 GLY A N 1
ATOM 620 C CA . GLY A 1 76 ? 7.405 -4.687 -3.331 1.00 92.88 76 GLY A CA 1
ATOM 621 C C . GLY A 1 76 ? 7.561 -5.808 -2.289 1.00 92.88 76 GLY A C 1
ATOM 622 O O . GLY A 1 76 ? 6.665 -6.635 -2.133 1.00 92.88 76 GLY A O 1
ATOM 623 N N . ARG A 1 77 ? 8.649 -5.790 -1.501 1.00 92.75 77 ARG A N 1
ATOM 624 C CA . ARG A 1 77 ? 8.852 -6.740 -0.390 1.00 92.75 77 ARG A CA 1
ATOM 625 C C . ARG A 1 77 ? 7.760 -6.618 0.678 1.00 92.75 77 ARG A C 1
ATOM 627 O O . ARG A 1 77 ? 7.245 -7.637 1.130 1.00 92.75 77 ARG A O 1
ATOM 634 N N . ASP A 1 78 ? 7.407 -5.394 1.057 1.00 94.94 78 ASP A N 1
ATOM 635 C CA . ASP A 1 78 ? 6.400 -5.126 2.086 1.00 94.94 78 ASP A CA 1
ATOM 636 C C . ASP A 1 78 ? 5.015 -5.582 1.622 1.00 94.94 78 ASP A C 1
ATOM 638 O O . ASP A 1 78 ? 4.278 -6.203 2.385 1.00 94.94 78 ASP A O 1
ATOM 642 N N . LEU A 1 79 ? 4.693 -5.371 0.340 1.00 94.62 79 LEU A N 1
ATOM 643 C CA . LEU A 1 79 ? 3.453 -5.862 -0.268 1.00 94.62 79 LEU A CA 1
ATOM 644 C C . LEU A 1 79 ? 3.351 -7.391 -0.203 1.00 94.62 79 LEU A C 1
ATOM 646 O O . LEU A 1 79 ? 2.281 -7.920 0.098 1.00 94.62 79 LEU A O 1
ATOM 650 N N . GLY A 1 80 ? 4.461 -8.103 -0.426 1.00 93.00 80 GLY A N 1
ATOM 651 C CA . GLY A 1 80 ? 4.530 -9.554 -0.238 1.00 93.00 80 GLY A CA 1
ATOM 652 C C . GLY A 1 80 ? 4.221 -9.974 1.203 1.00 93.00 80 GLY A C 1
ATOM 653 O O . GLY A 1 80 ? 3.431 -10.894 1.419 1.00 93.00 80 GLY A O 1
ATOM 654 N N . SER A 1 81 ? 4.772 -9.260 2.188 1.00 92.88 81 SER A N 1
ATOM 655 C CA . SER A 1 81 ? 4.482 -9.490 3.610 1.00 92.88 81 SER A CA 1
ATOM 656 C C . SER A 1 81 ? 3.014 -9.226 3.956 1.00 92.88 81 SER A C 1
ATOM 658 O O . SER A 1 81 ? 2.409 -10.028 4.663 1.00 92.88 81 SER A O 1
ATOM 660 N N . VAL A 1 82 ? 2.406 -8.159 3.421 1.00 91.94 82 VAL A N 1
ATOM 661 C CA . VAL A 1 82 ? 0.967 -7.881 3.594 1.00 91.94 82 VAL A CA 1
ATOM 662 C C . VAL A 1 82 ? 0.121 -9.002 2.986 1.00 91.94 82 VAL A C 1
ATOM 664 O O . VAL A 1 82 ? -0.796 -9.510 3.630 1.00 91.94 82 VAL A O 1
ATOM 667 N N . LEU A 1 83 ? 0.432 -9.444 1.767 1.00 92.06 83 LEU A N 1
ATOM 668 C CA . LEU A 1 83 ? -0.285 -10.546 1.119 1.00 92.06 83 LEU A CA 1
ATOM 669 C C . LEU A 1 83 ? -0.177 -11.857 1.907 1.00 92.06 83 LEU A C 1
ATOM 671 O O . LEU A 1 83 ? -1.163 -12.583 2.011 1.00 92.06 83 LEU A O 1
ATOM 675 N N . ALA A 1 84 ? 0.993 -12.147 2.478 1.00 88.62 84 ALA A N 1
ATOM 676 C CA . ALA A 1 84 ? 1.197 -13.328 3.308 1.00 88.62 84 ALA A CA 1
ATOM 677 C C . ALA A 1 84 ? 0.437 -13.237 4.641 1.00 88.62 84 ALA A C 1
ATOM 679 O O . ALA A 1 84 ? -0.202 -14.207 5.041 1.00 88.62 84 ALA A O 1
ATOM 680 N N . ALA A 1 85 ? 0.469 -12.081 5.310 1.00 85.88 85 ALA A N 1
ATOM 681 C CA . ALA A 1 85 ? -0.211 -11.869 6.588 1.00 85.88 85 ALA A CA 1
ATOM 682 C C . ALA A 1 85 ? -1.731 -11.935 6.452 1.00 85.88 85 ALA A C 1
ATOM 684 O O . ALA A 1 85 ? -2.410 -12.573 7.240 1.00 85.88 85 ALA A O 1
ATOM 685 N N . THR A 1 86 ? -2.274 -11.334 5.399 1.00 81.19 86 THR A N 1
ATOM 686 C CA . THR A 1 86 ? -3.723 -11.336 5.163 1.00 81.19 86 THR A CA 1
ATOM 687 C C . THR A 1 86 ? -4.269 -12.715 4.761 1.00 81.19 86 THR A C 1
ATOM 689 O O . THR A 1 86 ? -5.483 -12.906 4.747 1.00 81.19 86 THR A O 1
ATOM 692 N N . GLY A 1 87 ? -3.400 -13.672 4.413 1.00 77.94 87 GLY A N 1
ATOM 693 C CA . GLY A 1 87 ? -3.768 -15.058 4.114 1.00 77.94 87 GLY A CA 1
ATOM 694 C C . GLY A 1 87 ? -3.831 -15.987 5.333 1.00 77.94 87 GLY A C 1
ATOM 695 O O . GLY A 1 87 ? -4.301 -17.112 5.186 1.00 77.94 87 GLY A O 1
ATOM 696 N N . ASP A 1 88 ? -3.373 -15.542 6.506 1.00 80.94 88 ASP A N 1
ATOM 697 C CA . ASP A 1 88 ? -3.345 -16.323 7.748 1.00 80.94 88 ASP A CA 1
ATOM 698 C C . ASP A 1 88 ? -3.953 -15.494 8.888 1.00 80.94 88 ASP A C 1
ATOM 700 O O . ASP A 1 88 ? -3.408 -14.462 9.277 1.00 80.94 88 ASP A O 1
ATOM 704 N N . GLU A 1 89 ? -5.085 -15.951 9.429 1.00 78.44 89 GLU A N 1
ATOM 705 C CA . GLU A 1 89 ? -5.850 -15.242 10.468 1.00 78.44 89 GLU A CA 1
ATOM 706 C C . GLU A 1 89 ? -5.065 -15.038 11.776 1.00 78.44 89 GLU A C 1
ATOM 708 O O . GLU A 1 89 ? -5.446 -14.216 12.602 1.00 78.44 89 GLU A O 1
ATOM 713 N N . ASN A 1 90 ? -3.932 -15.724 11.954 1.00 80.50 90 ASN A N 1
ATOM 714 C CA . ASN A 1 90 ? -3.080 -15.597 13.137 1.00 80.50 90 ASN A CA 1
ATOM 715 C C . ASN A 1 90 ? -1.836 -14.733 12.908 1.00 80.50 90 ASN A C 1
ATOM 717 O O . ASN A 1 90 ? -0.949 -14.695 13.764 1.00 80.50 90 ASN A O 1
ATOM 721 N N . ARG A 1 91 ? -1.718 -14.070 11.752 1.00 84.00 91 ARG A N 1
ATOM 722 C CA . ARG A 1 91 ? -0.546 -13.254 11.428 1.00 84.00 91 ARG A CA 1
ATOM 723 C C . ARG A 1 91 ? -0.878 -11.774 11.422 1.00 84.00 91 ARG A C 1
ATOM 725 O O . ARG A 1 91 ? -1.837 -11.314 10.806 1.00 84.00 91 ARG A O 1
ATOM 732 N N . SER A 1 92 ? 0.001 -11.020 12.062 1.00 88.38 92 SER A N 1
ATOM 733 C CA . SER A 1 92 ? 0.134 -9.585 11.880 1.00 88.38 92 SER A CA 1
ATOM 734 C C . SER A 1 92 ? 1.516 -9.277 11.315 1.00 88.38 92 SER A C 1
ATOM 736 O O . SER A 1 92 ? 2.477 -10.029 11.497 1.00 88.38 92 SER A O 1
ATOM 738 N N . VAL A 1 93 ? 1.603 -8.177 10.580 1.00 92.25 93 VAL A N 1
ATOM 739 C CA . VAL A 1 93 ? 2.859 -7.626 10.080 1.00 92.25 93 VAL A CA 1
ATOM 740 C C . VAL A 1 93 ? 2.944 -6.163 10.447 1.00 92.25 93 VAL A C 1
ATOM 742 O O . VAL A 1 93 ? 1.977 -5.414 10.306 1.00 92.25 93 VAL A O 1
ATOM 745 N N . ASP A 1 94 ? 4.136 -5.786 10.882 1.00 93.88 94 ASP A N 1
ATOM 746 C CA . ASP A 1 94 ? 4.481 -4.443 11.304 1.00 93.88 94 ASP A CA 1
ATOM 747 C C . ASP A 1 94 ? 5.592 -3.903 10.406 1.00 93.88 94 ASP A C 1
ATOM 749 O O . ASP A 1 94 ? 6.584 -4.583 10.135 1.00 93.88 94 ASP A O 1
ATOM 753 N N . PHE A 1 95 ? 5.431 -2.661 9.968 1.00 94.31 95 PHE A N 1
ATOM 754 C CA . PHE A 1 95 ? 6.378 -1.951 9.123 1.00 94.31 95 PHE A CA 1
ATOM 755 C C . PHE A 1 95 ? 6.759 -0.646 9.800 1.00 94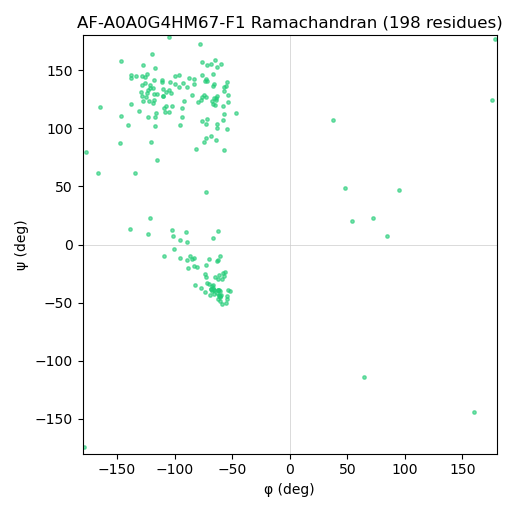.31 95 PHE A C 1
ATOM 757 O O . PHE A 1 95 ? 5.893 0.157 10.147 1.00 94.31 95 PHE A O 1
ATOM 764 N N . LEU A 1 96 ? 8.057 -0.410 9.949 1.00 93.25 96 LEU A N 1
ATOM 765 C CA . LEU A 1 96 ? 8.579 0.870 10.411 1.00 93.25 96 LEU A CA 1
ATOM 766 C C . LEU A 1 96 ? 8.904 1.749 9.206 1.00 93.25 96 LEU A C 1
ATOM 768 O O . LEU A 1 96 ? 9.429 1.277 8.194 1.00 93.25 96 LEU A O 1
ATOM 772 N N . SER A 1 97 ? 8.576 3.035 9.298 1.00 89.19 97 SER A N 1
ATOM 773 C CA . SER A 1 97 ? 9.011 4.010 8.303 1.00 89.19 97 SER A CA 1
ATOM 774 C C . SER A 1 97 ? 10.536 4.151 8.324 1.00 89.19 97 SER A C 1
ATOM 776 O O . SER A 1 97 ? 11.191 3.841 9.314 1.00 89.19 97 SER A O 1
ATOM 778 N N . ARG A 1 98 ? 11.128 4.650 7.229 1.00 85.81 98 ARG A N 1
ATOM 779 C CA . ARG A 1 98 ? 12.593 4.823 7.123 1.00 85.81 98 ARG A CA 1
ATOM 780 C C . ARG A 1 98 ? 13.194 5.735 8.192 1.00 85.81 98 ARG A C 1
ATOM 782 O O . ARG A 1 98 ? 14.364 5.595 8.513 1.00 85.81 98 ARG A O 1
ATOM 789 N N . ASP A 1 99 ? 12.417 6.703 8.660 1.00 86.12 99 ASP A N 1
ATOM 790 C CA . ASP A 1 99 ? 12.784 7.617 9.739 1.00 86.12 99 ASP A CA 1
ATOM 791 C C . ASP A 1 99 ? 12.404 7.078 11.125 1.00 86.12 99 ASP A C 1
ATOM 793 O O . ASP A 1 99 ? 12.587 7.788 12.107 1.00 86.12 99 ASP A O 1
ATOM 797 N N . GLU A 1 100 ? 11.847 5.863 11.196 1.00 86.62 100 GLU A N 1
ATOM 798 C CA . GLU A 1 100 ? 11.395 5.173 12.412 1.00 86.62 100 GLU A CA 1
ATOM 799 C C . GLU A 1 100 ? 10.410 5.983 13.263 1.00 86.62 100 GLU A C 1
ATOM 801 O O . GLU A 1 100 ? 10.200 5.701 14.436 1.00 86.62 100 GLU A O 1
ATOM 806 N N . LYS A 1 101 ? 9.763 6.986 12.661 1.00 87.38 101 LYS A N 1
ATOM 807 C CA . LYS A 1 101 ? 8.775 7.855 13.312 1.00 87.38 101 LYS A CA 1
ATOM 808 C C . LYS A 1 101 ? 7.354 7.328 13.218 1.00 87.38 101 LYS A C 1
ATOM 810 O O . LYS A 1 101 ? 6.461 7.833 13.895 1.00 87.38 101 LYS A O 1
ATOM 815 N N . ARG A 1 102 ? 7.120 6.338 12.360 1.00 90.31 102 ARG A N 1
ATOM 816 C CA . ARG A 1 102 ? 5.791 5.805 12.089 1.00 90.31 102 ARG A CA 1
ATOM 817 C C . ARG A 1 102 ? 5.840 4.294 11.998 1.00 90.31 102 ARG A C 1
ATOM 819 O O . ARG A 1 102 ? 6.772 3.733 11.422 1.00 90.31 102 ARG A O 1
ATOM 826 N N . LYS A 1 103 ? 4.796 3.652 12.503 1.00 93.19 103 LYS A N 1
ATOM 827 C CA . LYS A 1 103 ? 4.589 2.213 12.386 1.00 93.19 103 LYS A CA 1
ATOM 828 C C . LYS A 1 103 ? 3.258 1.951 11.700 1.00 93.19 103 LYS A C 1
ATOM 830 O O . LYS A 1 103 ? 2.222 2.420 12.161 1.00 93.19 103 LYS A O 1
ATOM 835 N N . PHE A 1 104 ? 3.292 1.218 10.597 1.00 92.94 104 PHE A N 1
ATOM 836 C CA . PHE A 1 104 ? 2.100 0.716 9.927 1.00 92.94 104 PHE A CA 1
ATOM 837 C C . PHE A 1 104 ? 1.932 -0.768 10.238 1.00 92.94 104 PHE A C 1
ATOM 839 O O . PHE A 1 104 ? 2.875 -1.540 10.075 1.00 92.94 104 PHE A O 1
ATOM 846 N N . SER A 1 105 ? 0.734 -1.162 10.650 1.00 93.31 105 SER A N 1
ATOM 847 C CA . SER A 1 105 ? 0.412 -2.541 11.009 1.00 93.31 105 SER A CA 1
ATOM 848 C C . SER A 1 105 ? -0.788 -3.047 10.220 1.00 93.31 105 SER A C 1
ATOM 850 O O . SER A 1 105 ? -1.783 -2.334 10.049 1.00 93.31 105 SER A O 1
ATOM 852 N N . VAL A 1 106 ? -0.700 -4.299 9.771 1.00 91.62 106 VAL A N 1
ATOM 853 C CA . VAL A 1 106 ? -1.808 -5.052 9.172 1.00 91.62 106 VAL A CA 1
ATOM 854 C C . VAL A 1 106 ? -1.929 -6.373 9.905 1.00 91.62 106 VAL A C 1
ATOM 856 O O . VAL A 1 106 ? -0.970 -7.143 9.935 1.00 91.62 106 VAL A O 1
ATOM 859 N N . GLY A 1 107 ? -3.094 -6.673 10.464 1.00 85.75 107 GLY A N 1
ATOM 860 C CA . GLY A 1 107 ? -3.288 -7.964 11.110 1.00 85.75 107 GLY A CA 1
ATOM 861 C C . GLY A 1 107 ? -4.654 -8.147 11.738 1.00 85.75 107 GLY A C 1
ATOM 862 O O . GLY A 1 107 ? -5.497 -7.250 11.739 1.00 85.75 107 GLY A O 1
ATOM 863 N N . PHE A 1 108 ? -4.852 -9.343 12.272 1.00 73.94 108 PHE A N 1
ATOM 864 C CA . PHE A 1 108 ? -5.9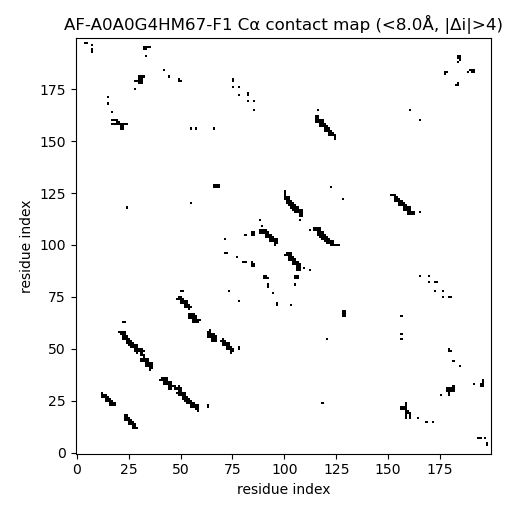89 -9.680 13.111 1.00 73.94 108 PHE A CA 1
ATOM 865 C C . PHE A 1 108 ? -5.617 -9.364 14.556 1.00 73.94 108 PHE A C 1
ATOM 867 O O . PHE A 1 108 ? -4.500 -9.639 14.998 1.00 73.94 108 PHE A O 1
ATOM 874 N N . ASN A 1 109 ? -6.531 -8.735 15.286 1.00 66.12 109 ASN A N 1
ATOM 875 C CA . ASN A 1 109 ? -6.280 -8.391 16.676 1.00 66.12 109 ASN A CA 1
ATOM 876 C C . ASN A 1 109 ? -6.300 -9.694 17.498 1.00 66.12 109 ASN A C 1
ATOM 878 O O . ASN A 1 109 ? -7.356 -10.307 17.648 1.00 66.12 109 ASN A O 1
ATOM 882 N N . SER A 1 110 ? -5.131 -10.145 17.965 1.00 55.53 110 SER A N 1
ATOM 883 C CA . SER A 1 110 ? -4.893 -11.516 18.454 1.00 55.53 110 SER A CA 1
ATOM 884 C C . SER A 1 110 ? -5.709 -11.914 19.685 1.00 55.53 110 SER A C 1
ATOM 886 O O . SER A 1 110 ? -5.770 -13.091 20.024 1.00 55.53 110 SER A O 1
ATOM 888 N N . GLU A 1 111 ? -6.323 -10.949 20.366 1.00 64.50 111 GLU A N 1
ATOM 889 C CA . GLU A 1 111 ? -7.127 -11.189 21.567 1.00 64.50 111 GLU A CA 1
ATOM 890 C C . GLU A 1 111 ? -8.573 -11.619 21.265 1.00 64.50 111 GLU A C 1
ATOM 892 O O . GLU A 1 111 ? -9.255 -12.091 22.166 1.00 64.50 111 GLU A O 1
ATOM 897 N N . ASP A 1 112 ? -9.046 -11.516 20.015 1.00 56.38 112 ASP A N 1
ATOM 898 C CA . ASP A 1 112 ? -10.382 -11.979 19.620 1.00 56.38 112 ASP A CA 1
ATOM 899 C C . ASP A 1 112 ? -10.381 -12.507 18.179 1.00 56.38 112 ASP A C 1
ATOM 901 O O . ASP A 1 112 ? -10.363 -11.733 17.222 1.00 56.38 112 ASP A O 1
ATOM 905 N N . ALA A 1 113 ? -10.539 -13.822 18.008 1.00 54.31 113 ALA A N 1
ATOM 906 C CA . ALA A 1 113 ? -10.661 -14.472 16.694 1.00 54.31 113 ALA A CA 1
ATOM 907 C C . ALA A 1 113 ? -11.878 -13.999 15.862 1.00 54.31 113 ALA A C 1
ATOM 909 O O . ALA A 1 113 ? -12.008 -14.327 14.687 1.00 54.31 113 ALA A O 1
ATOM 910 N N . ILE A 1 114 ? -12.789 -13.230 16.468 1.00 62.97 114 ILE A N 1
ATOM 911 C CA . ILE A 1 114 ? -13.985 -12.668 15.821 1.00 62.97 114 ILE A CA 1
ATOM 912 C C . ILE A 1 114 ? -13.724 -11.232 15.323 1.00 62.97 114 ILE A C 1
ATOM 914 O O . ILE A 1 114 ? -14.531 -10.675 14.572 1.00 62.97 114 ILE A O 1
ATOM 918 N N . LYS A 1 115 ? -12.609 -10.597 15.716 1.00 67.50 115 LYS A N 1
ATOM 919 C CA . LYS A 1 115 ? -12.346 -9.207 15.341 1.00 67.50 115 LYS A CA 1
ATOM 920 C C . LYS A 1 115 ? -11.955 -9.082 13.860 1.00 67.50 115 LYS A C 1
ATOM 922 O O . LYS A 1 115 ? -11.222 -9.913 13.327 1.00 67.50 115 LYS A O 1
ATOM 927 N N . PRO A 1 116 ? -12.441 -8.027 13.182 1.00 77.62 116 PRO A N 1
ATOM 928 C CA . PRO A 1 116 ? -12.040 -7.716 11.814 1.00 77.62 116 PRO A CA 1
ATOM 929 C C . PRO A 1 116 ? -10.528 -7.467 11.719 1.00 77.62 116 PRO A C 1
ATOM 931 O O . PRO A 1 116 ? -9.907 -7.033 12.690 1.00 77.62 116 PRO A O 1
ATOM 934 N N . VAL A 1 117 ? -9.958 -7.666 10.525 1.00 83.56 117 VAL A N 1
ATOM 935 C CA . VAL A 1 117 ? -8.592 -7.208 10.220 1.00 83.56 117 VAL A CA 1
ATOM 936 C C . VAL A 1 117 ? -8.514 -5.711 10.464 1.00 83.56 117 VAL A C 1
ATOM 938 O O . VAL A 1 117 ? -9.398 -4.973 10.026 1.00 83.56 117 VAL A O 1
ATOM 941 N N . SER A 1 118 ? -7.457 -5.247 11.116 1.00 88.62 118 SER A N 1
ATOM 942 C CA . SER A 1 118 ? -7.217 -3.827 11.312 1.00 88.62 118 SER A CA 1
ATOM 943 C C . SER A 1 118 ? -6.015 -3.335 10.514 1.00 88.62 118 SER A C 1
ATOM 945 O O . SER A 1 118 ? -5.004 -4.018 10.342 1.00 88.62 118 SER A O 1
ATOM 947 N N . LEU A 1 119 ? -6.171 -2.123 9.983 1.00 91.00 119 LEU A N 1
ATOM 948 C CA . LEU A 1 119 ? -5.091 -1.299 9.462 1.00 91.00 119 LEU A CA 1
ATOM 949 C C . LEU A 1 119 ? -4.791 -0.239 10.512 1.00 91.00 119 LEU A C 1
ATOM 951 O O . LEU A 1 119 ? -5.671 0.566 10.829 1.00 91.00 119 LEU A O 1
ATOM 955 N N . ARG A 1 120 ? -3.571 -0.215 11.039 1.00 92.12 120 ARG A N 1
ATOM 956 C CA . ARG A 1 120 ? -3.177 0.751 12.068 1.00 92.12 120 ARG A CA 1
ATOM 957 C C . ARG A 1 120 ? -1.992 1.579 11.603 1.00 92.12 120 ARG A C 1
ATOM 959 O O . ARG A 1 120 ? -1.053 1.037 11.027 1.00 92.12 120 ARG A O 1
ATOM 966 N N . LEU A 1 121 ? -2.042 2.881 11.863 1.00 89.12 121 LEU A N 1
ATOM 967 C CA . LEU A 1 121 ? -0.886 3.768 11.783 1.00 89.12 121 LEU A CA 1
ATOM 968 C C . LEU A 1 121 ? -0.635 4.360 13.167 1.00 89.12 121 LEU A C 1
ATOM 970 O O . LEU A 1 121 ? -1.516 5.010 13.728 1.00 89.12 121 LEU A O 1
ATOM 974 N N . GLU A 1 122 ? 0.561 4.138 13.696 1.00 89.62 122 GLU A N 1
ATOM 975 C CA . GLU A 1 122 ? 1.053 4.729 14.941 1.00 89.62 122 GLU A CA 1
ATOM 976 C C . GLU A 1 122 ? 2.106 5.791 14.595 1.00 89.62 122 GLU A C 1
ATOM 978 O O . GLU A 1 122 ? 3.006 5.540 13.788 1.00 89.62 122 GLU A O 1
ATOM 983 N N . LEU A 1 123 ? 1.981 6.983 15.183 1.00 85.12 123 LEU A N 1
ATOM 984 C CA . LEU A 1 123 ? 2.932 8.087 15.060 1.00 85.12 123 LEU A CA 1
ATOM 985 C C . LEU A 1 123 ? 3.689 8.230 16.383 1.00 85.12 123 LEU A C 1
ATOM 987 O O . LEU A 1 123 ? 3.087 8.493 17.430 1.00 85.12 123 LEU A O 1
ATOM 991 N N . PHE A 1 124 ? 5.009 8.070 16.339 1.00 85.12 124 PHE A N 1
ATOM 992 C CA . PHE A 1 124 ? 5.856 8.193 17.518 1.00 85.12 124 PHE A CA 1
ATOM 993 C C . PHE A 1 124 ? 6.075 9.666 17.908 1.00 85.12 124 PHE A C 1
ATOM 995 O O . PHE A 1 124 ? 5.955 10.568 17.064 1.00 85.12 124 PHE A O 1
ATOM 1002 N N . PRO A 1 125 ? 6.411 9.936 19.183 1.00 76.75 125 PRO A N 1
ATOM 1003 C CA . PRO A 1 125 ? 6.664 11.288 19.672 1.00 76.75 125 PRO A CA 1
ATOM 1004 C C . PRO A 1 125 ? 7.736 12.023 18.855 1.00 76.75 125 PRO A C 1
ATOM 1006 O O . PRO A 1 125 ? 8.749 11.443 18.476 1.00 76.75 125 PRO A O 1
ATOM 1009 N N . GLY A 1 126 ? 7.527 13.317 18.585 1.00 70.31 126 GLY A N 1
ATOM 1010 C CA . GLY A 1 126 ? 8.465 14.133 17.796 1.00 70.31 126 GLY A CA 1
ATOM 1011 C C . GLY A 1 126 ? 8.294 14.027 16.273 1.00 70.31 126 GLY A C 1
ATOM 1012 O O . GLY A 1 126 ? 9.095 14.578 15.509 1.00 70.31 126 GLY A O 1
ATOM 1013 N N . THR A 1 127 ? 7.242 13.351 15.809 1.00 68.75 127 THR A N 1
ATOM 1014 C CA . THR A 1 127 ? 6.774 13.478 14.425 1.00 68.75 127 THR A CA 1
ATOM 1015 C C . THR A 1 127 ? 6.056 14.826 14.283 1.00 68.75 127 THR A C 1
ATOM 1017 O O . THR A 1 127 ? 5.163 15.100 15.080 1.00 68.75 127 THR A O 1
ATOM 1020 N N . PRO A 1 128 ? 6.390 15.683 13.298 1.00 63.50 128 PRO A N 1
ATOM 1021 C CA . PRO A 1 128 ? 5.711 16.974 13.090 1.00 63.50 128 PRO A CA 1
ATOM 1022 C C . PRO A 1 128 ? 4.238 16.836 12.650 1.00 63.50 128 PRO A C 1
ATOM 1024 O O . PRO A 1 128 ? 3.572 17.826 12.349 1.00 63.50 128 PRO A O 1
ATOM 1027 N N . ASP A 1 129 ? 3.725 15.609 12.616 1.00 60.28 129 ASP A N 1
ATOM 1028 C CA . ASP A 1 129 ? 2.409 15.248 12.130 1.00 60.28 129 ASP A CA 1
ATOM 1029 C C . ASP A 1 129 ? 1.425 15.234 13.299 1.00 60.28 129 ASP A C 1
ATOM 1031 O O . ASP A 1 129 ? 1.467 14.346 14.144 1.00 60.28 129 ASP A O 1
ATOM 1035 N N . GLY A 1 130 ? 0.510 16.205 13.321 1.00 49.16 130 GLY A N 1
ATOM 1036 C CA . GLY A 1 130 ? -0.716 16.090 14.108 1.00 49.16 130 GLY A CA 1
ATOM 1037 C C . GLY A 1 130 ? -0.695 16.701 15.509 1.00 49.16 130 GLY A C 1
ATOM 1038 O O . GLY A 1 130 ? -1.254 16.112 16.426 1.00 49.16 130 GLY A O 1
ATOM 1039 N N . GLN A 1 131 ? -0.210 17.937 15.669 1.00 45.38 131 GLN A N 1
ATOM 1040 C CA . GLN A 1 131 ? -1.023 18.871 16.456 1.00 45.38 131 GLN A CA 1
ATOM 1041 C C . GLN A 1 131 ? -2.200 19.288 15.569 1.00 45.38 131 GLN A C 1
ATOM 1043 O O . GLN A 1 131 ? -2.121 20.253 14.809 1.00 45.38 131 GLN A O 1
ATOM 1048 N N . THR A 1 132 ? -3.296 18.530 15.614 1.00 47.06 132 THR A N 1
ATOM 1049 C CA . THR A 1 132 ? -4.598 19.107 15.270 1.00 47.06 132 THR A CA 1
ATOM 1050 C C . THR A 1 132 ? -4.801 20.281 16.216 1.00 47.06 132 THR A C 1
ATOM 1052 O O . THR A 1 132 ? -4.806 20.092 17.429 1.00 47.06 132 THR A O 1
ATOM 1055 N N . LYS A 1 133 ? -4.931 21.487 15.669 1.00 45.38 133 LYS A N 1
ATOM 1056 C CA . LYS A 1 133 ? -5.069 22.763 16.388 1.00 45.38 133 LYS A CA 1
ATOM 1057 C C . LYS A 1 133 ? -6.329 22.875 17.276 1.00 45.38 133 LYS A C 1
ATOM 1059 O O . LYS A 1 133 ? -6.618 23.962 17.756 1.00 45.38 133 LYS A O 1
ATOM 1064 N N . ASP A 1 134 ? -7.045 21.776 17.513 1.00 42.91 134 ASP A N 1
ATOM 1065 C CA . ASP A 1 134 ? -8.434 21.773 17.983 1.00 42.91 134 ASP A CA 1
ATOM 1066 C C . ASP A 1 134 ? -8.671 21.003 19.299 1.00 42.91 134 ASP A C 1
ATOM 1068 O O . ASP A 1 134 ? -9.818 20.826 19.699 1.00 42.91 134 ASP A O 1
ATOM 1072 N N . THR A 1 135 ? -7.636 20.561 20.023 1.00 43.88 135 THR A N 1
ATOM 1073 C CA . THR A 1 135 ? -7.820 19.919 21.348 1.00 43.88 135 THR A CA 1
ATOM 1074 C C . THR A 1 135 ? -7.808 20.878 22.545 1.00 43.88 135 THR A C 1
ATOM 1076 O O . THR A 1 135 ? -7.812 20.411 23.675 1.00 43.88 135 THR A O 1
ATOM 1079 N N . GLU A 1 136 ? -7.863 22.198 22.343 1.00 42.94 136 GLU A N 1
ATOM 1080 C CA . GLU A 1 136 ? -7.895 23.180 23.450 1.00 42.94 136 GLU A CA 1
ATOM 1081 C C . GLU A 1 136 ? -9.285 23.778 23.751 1.00 42.94 136 GLU A C 1
ATOM 1083 O O . GLU A 1 136 ? -9.389 24.738 24.504 1.00 42.94 136 GLU A O 1
ATOM 1088 N N . ALA A 1 137 ? -10.377 23.220 23.213 1.00 40.56 137 ALA A N 1
ATOM 1089 C CA . ALA A 1 137 ? -11.727 23.767 23.428 1.00 40.56 137 ALA A CA 1
ATOM 1090 C C . ALA A 1 137 ? -12.732 22.798 24.083 1.00 40.56 137 ALA A C 1
ATOM 1092 O O . ALA A 1 137 ? -13.939 22.969 23.914 1.00 40.56 137 ALA A O 1
ATOM 1093 N N . ALA A 1 138 ? -12.271 21.778 24.819 1.00 4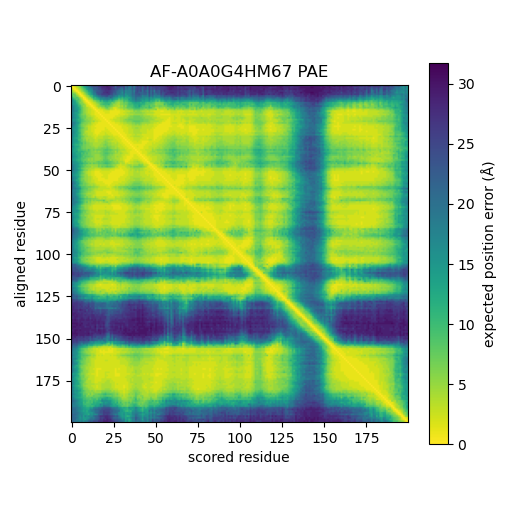3.78 138 ALA A N 1
ATOM 1094 C CA . ALA A 1 138 ? -13.176 20.853 25.519 1.00 43.78 138 ALA A CA 1
ATOM 1095 C C . ALA A 1 138 ? -12.746 20.438 26.940 1.00 43.78 138 ALA A C 1
ATOM 1097 O O . ALA A 1 138 ? -13.353 19.530 27.500 1.00 43.78 138 ALA A O 1
ATOM 1098 N N . GLU A 1 139 ? -11.774 21.115 27.556 1.00 45.16 139 GLU A N 1
ATOM 1099 C CA . GLU A 1 139 ? -11.467 20.950 28.986 1.00 45.16 139 GLU A CA 1
ATOM 1100 C C . GLU A 1 139 ? -11.286 22.310 29.677 1.00 45.16 139 GLU A C 1
ATOM 1102 O O . GLU A 1 139 ? -10.248 22.625 30.246 1.00 45.16 139 GLU A O 1
ATOM 1107 N N . GLU A 1 140 ? -12.338 23.128 29.671 1.00 43.25 140 GLU A N 1
ATOM 1108 C CA . GLU A 1 140 ? -12.508 24.191 30.668 1.00 43.25 140 GLU A CA 1
ATOM 1109 C C . GLU A 1 140 ? -13.743 23.885 31.521 1.00 43.25 140 GLU A C 1
ATOM 1111 O O . GLU A 1 140 ? -14.808 24.472 31.368 1.00 43.25 140 GLU A O 1
ATOM 1116 N N . ALA A 1 141 ? -13.604 22.888 32.397 1.00 46.53 141 ALA A N 1
ATOM 1117 C CA . ALA A 1 141 ? -14.272 22.833 33.698 1.00 46.53 141 ALA A CA 1
ATOM 1118 C C . ALA A 1 141 ? -13.806 21.586 34.457 1.00 46.53 141 ALA A C 1
ATOM 1120 O O . ALA A 1 141 ? -14.498 20.574 34.494 1.00 46.53 141 ALA A O 1
ATOM 1121 N N . THR A 1 142 ? -12.623 21.645 35.066 1.00 39.94 142 THR A N 1
ATOM 1122 C CA . THR A 1 142 ? -12.413 21.352 36.498 1.00 39.94 142 THR A CA 1
ATOM 1123 C C . THR A 1 142 ? -10.920 21.428 36.802 1.00 39.94 142 THR A C 1
ATOM 1125 O O . THR A 1 142 ? -10.094 20.794 36.158 1.00 39.94 142 THR A O 1
ATOM 1128 N N . GLY A 1 143 ? -10.559 22.271 37.771 1.00 47.22 143 GLY A N 1
ATOM 1129 C CA . GLY A 1 143 ? -9.172 22.489 38.156 1.00 47.22 143 GLY A CA 1
ATOM 1130 C C . GLY A 1 143 ? -8.525 21.225 38.717 1.00 47.22 143 GLY A C 1
ATOM 1131 O O . GLY A 1 143 ? -9.023 20.630 39.669 1.00 47.22 143 GLY A O 1
ATOM 1132 N N . GLY A 1 144 ? -7.369 20.875 38.161 1.00 38.00 144 GLY A N 1
ATOM 1133 C CA . GLY A 1 144 ? -6.483 19.840 38.672 1.00 38.00 144 GLY A CA 1
ATOM 1134 C C . GLY A 1 144 ? -5.038 20.296 38.525 1.00 38.00 144 GLY A C 1
ATOM 1135 O O . GLY A 1 144 ? -4.474 20.304 37.438 1.00 38.00 144 GLY A O 1
ATOM 1136 N N . LYS A 1 145 ? -4.441 20.722 39.635 1.00 49.62 145 LYS A N 1
ATOM 1137 C CA . LYS A 1 145 ? -3.012 21.011 39.759 1.00 49.62 145 LYS A CA 1
ATOM 1138 C C . LYS A 1 145 ? -2.292 19.658 39.854 1.00 49.62 145 LYS A C 1
ATOM 1140 O O . LYS A 1 145 ? -2.407 19.013 40.890 1.00 49.62 145 LYS A O 1
ATOM 1145 N N . GLY A 1 146 ? -1.598 19.220 38.802 1.00 41.16 146 GLY A N 1
ATOM 1146 C CA . GLY A 1 146 ? -0.874 17.941 38.803 1.00 41.16 146 GLY A CA 1
ATOM 1147 C C . GLY A 1 146 ? 0.145 17.806 37.666 1.00 41.16 146 GLY A C 1
ATOM 1148 O O . GLY A 1 146 ? -0.219 17.881 36.502 1.00 41.16 146 GLY A O 1
ATOM 1149 N N . ASP A 1 147 ? 1.412 17.666 38.060 1.00 38.34 147 ASP A N 1
ATOM 1150 C CA . ASP A 1 147 ? 2.582 17.070 37.395 1.00 38.34 147 ASP A CA 1
ATOM 1151 C C . ASP A 1 147 ? 2.810 17.231 35.879 1.00 38.34 147 ASP A C 1
ATOM 1153 O O . ASP A 1 147 ? 2.243 16.552 35.024 1.00 38.34 147 ASP A O 1
ATOM 1157 N N . ARG A 1 148 ? 3.807 18.069 35.561 1.00 47.44 148 ARG A N 1
ATOM 1158 C CA . ARG A 1 148 ? 4.493 18.114 34.264 1.00 47.44 148 ARG A CA 1
ATOM 1159 C C . ARG A 1 148 ? 5.555 17.015 34.205 1.00 47.44 148 ARG A C 1
ATOM 1161 O O . ARG A 1 148 ? 6.713 17.301 34.462 1.00 47.44 148 ARG A O 1
ATOM 1168 N N . ASP A 1 149 ? 5.141 15.796 33.888 1.00 43.12 149 ASP A N 1
ATOM 1169 C CA . ASP A 1 149 ? 5.994 14.760 33.280 1.00 43.12 149 ASP A CA 1
ATOM 1170 C C . ASP A 1 149 ? 5.104 13.625 32.746 1.00 43.12 149 ASP A C 1
ATOM 1172 O O . ASP A 1 149 ? 5.145 12.479 33.184 1.00 43.12 149 ASP A O 1
ATOM 1176 N N . SER A 1 150 ? 4.236 13.958 31.788 1.00 41.94 150 SER A N 1
ATOM 1177 C CA . SER A 1 150 ? 3.616 12.940 30.936 1.00 41.94 150 SER A CA 1
ATOM 1178 C C . SER A 1 150 ? 4.469 12.799 29.674 1.00 41.94 150 SER A C 1
ATOM 1180 O O . SER A 1 150 ? 4.593 13.782 28.936 1.00 41.94 150 SER A O 1
ATOM 1182 N N . PRO A 1 151 ? 5.080 11.629 29.398 1.00 45.00 151 PRO A N 1
ATOM 1183 C CA . PRO A 1 151 ? 5.753 11.411 28.126 1.00 45.00 151 PRO A CA 1
ATOM 1184 C C . PRO A 1 151 ? 4.732 11.630 27.009 1.00 45.00 151 PRO A C 1
ATOM 1186 O O . PRO A 1 151 ? 3.607 11.136 27.096 1.00 45.00 151 PRO A O 1
ATOM 1189 N N . ALA A 1 152 ? 5.112 12.405 25.989 1.00 48.25 152 ALA A N 1
ATOM 1190 C CA . ALA A 1 152 ? 4.276 12.662 24.823 1.00 48.25 152 ALA A CA 1
ATOM 1191 C C . ALA A 1 152 ? 3.693 11.331 24.322 1.00 48.25 152 ALA A C 1
ATOM 1193 O O . ALA A 1 152 ? 4.427 10.428 23.924 1.00 48.25 152 ALA A O 1
ATOM 1194 N N . THR A 1 153 ? 2.379 11.180 24.440 1.00 54.69 153 THR A N 1
ATOM 1195 C CA . THR A 1 153 ? 1.678 9.932 24.151 1.00 54.69 153 THR A CA 1
ATOM 1196 C C . THR A 1 153 ? 1.657 9.741 22.637 1.00 54.69 153 THR A C 1
ATOM 1198 O O . THR A 1 153 ? 1.284 10.653 21.899 1.00 54.69 153 THR A O 1
ATOM 1201 N N . ALA A 1 154 ? 2.111 8.580 22.157 1.00 61.31 154 ALA A N 1
ATOM 1202 C CA . ALA A 1 154 ? 2.038 8.238 20.739 1.00 61.31 154 ALA A CA 1
ATOM 1203 C C . ALA A 1 154 ? 0.581 8.341 20.260 1.00 61.31 154 ALA A C 1
ATOM 1205 O O . ALA A 1 154 ? -0.332 7.902 20.959 1.00 61.31 154 ALA A O 1
ATOM 1206 N N . SER A 1 155 ? 0.365 8.933 19.084 1.00 82.88 155 SER A N 1
ATOM 1207 C CA . SER A 1 155 ? -0.978 9.035 18.507 1.00 82.88 155 SER A CA 1
ATOM 1208 C C . SER A 1 155 ? -1.204 7.896 17.523 1.00 82.88 155 SER A C 1
ATOM 1210 O O . SER A 1 155 ? -0.331 7.582 16.713 1.00 82.88 155 SER A O 1
ATOM 1212 N N . ASP A 1 156 ? -2.372 7.262 17.584 1.00 90.19 156 ASP A N 1
ATOM 1213 C CA . ASP A 1 156 ? -2.710 6.137 16.725 1.00 90.19 156 ASP A CA 1
ATOM 1214 C C . ASP A 1 156 ? -4.049 6.331 15.999 1.00 90.19 156 ASP A C 1
ATOM 1216 O O . ASP A 1 156 ? -4.938 7.090 16.403 1.00 90.19 156 ASP A O 1
ATOM 1220 N N . LEU A 1 157 ? -4.172 5.660 14.856 1.00 91.31 157 LEU A N 1
ATOM 1221 C CA . LEU A 1 157 ? -5.427 5.518 14.134 1.00 91.31 157 LEU A CA 1
ATOM 1222 C C . LEU A 1 157 ? -5.563 4.088 13.632 1.00 91.31 157 LEU A C 1
ATOM 1224 O O . LEU A 1 157 ? -4.751 3.611 12.842 1.00 91.31 157 LEU A O 1
ATOM 1228 N N . GLU A 1 158 ? -6.636 3.436 14.063 1.00 93.44 158 GLU A N 1
ATOM 1229 C CA . GLU A 1 158 ? -7.013 2.092 13.644 1.00 93.44 158 GLU A CA 1
ATOM 1230 C C . GLU A 1 158 ? -8.275 2.142 12.772 1.00 93.44 158 GLU A C 1
ATOM 1232 O O . GLU A 1 158 ? -9.305 2.708 13.158 1.00 93.44 158 GLU A O 1
ATOM 1237 N N . VAL A 1 159 ? -8.201 1.524 11.595 1.00 93.12 159 VAL A N 1
ATOM 1238 C CA . VAL A 1 159 ? -9.312 1.360 10.657 1.00 93.12 159 VAL A CA 1
ATOM 1239 C C . VAL A 1 159 ? -9.590 -0.131 10.494 1.00 93.12 159 VAL A C 1
ATOM 1241 O O . VAL A 1 159 ? -8.801 -0.865 9.903 1.00 93.12 159 VAL A O 1
ATOM 1244 N N . ALA A 1 160 ? -10.725 -0.575 11.032 1.00 91.88 160 ALA A N 1
ATOM 1245 C CA . ALA A 1 160 ? -11.200 -1.945 10.881 1.00 91.88 160 ALA A CA 1
ATOM 1246 C C . ALA A 1 160 ? -11.690 -2.208 9.450 1.00 91.88 160 ALA A C 1
ATOM 1248 O O . ALA A 1 160 ? -12.370 -1.369 8.856 1.00 91.88 160 ALA A O 1
ATOM 1249 N N . MET A 1 161 ? -11.383 -3.394 8.935 1.00 90.69 161 MET A N 1
ATOM 1250 C CA . MET A 1 161 ? -11.675 -3.846 7.582 1.00 90.69 161 MET A CA 1
ATOM 1251 C C . MET A 1 161 ? -12.534 -5.109 7.611 1.00 90.69 161 MET A C 1
ATOM 1253 O O . MET A 1 161 ? -12.261 -6.066 8.337 1.00 90.69 161 MET A O 1
ATOM 1257 N N . ARG A 1 162 ? -13.577 -5.150 6.784 1.00 89.75 162 ARG A N 1
ATOM 1258 C CA . ARG A 1 162 ? -14.400 -6.351 6.607 1.00 89.75 162 ARG A CA 1
ATOM 1259 C C . ARG A 1 162 ? -13.631 -7.416 5.832 1.00 89.75 162 ARG A C 1
ATOM 1261 O O . ARG A 1 162 ? -12.817 -7.107 4.965 1.00 89.75 162 ARG A O 1
ATOM 1268 N N . ARG A 1 163 ? -13.995 -8.687 6.025 1.00 85.25 163 ARG A N 1
ATOM 1269 C CA . ARG A 1 163 ? -13.417 -9.809 5.262 1.00 85.25 163 ARG A CA 1
ATOM 1270 C C . ARG A 1 163 ? -13.507 -9.614 3.742 1.00 85.25 163 ARG A C 1
ATOM 1272 O O . ARG A 1 163 ? -12.563 -9.927 3.031 1.00 85.25 163 ARG A O 1
ATOM 1279 N N . SER A 1 164 ? -14.611 -9.067 3.233 1.00 89.81 164 SER A N 1
ATOM 1280 C CA . SER A 1 164 ? -14.758 -8.773 1.800 1.00 89.81 164 SER A CA 1
ATOM 1281 C C . SER A 1 164 ? -13.789 -7.691 1.315 1.00 89.81 164 SER A C 1
ATOM 1283 O O . SER A 1 164 ? -13.239 -7.805 0.227 1.00 89.81 164 SER A O 1
ATOM 1285 N N . GLU A 1 165 ? -13.559 -6.647 2.114 1.00 91.94 165 GLU A N 1
ATOM 1286 C CA . GLU A 1 165 ? -12.598 -5.587 1.792 1.00 91.94 165 GLU A CA 1
ATOM 1287 C C . GLU A 1 165 ? -11.164 -6.124 1.816 1.00 91.94 165 GLU A C 1
ATOM 1289 O O . GLU A 1 165 ? -10.372 -5.752 0.956 1.00 91.94 165 GLU A O 1
ATOM 1294 N N . LEU A 1 166 ? -10.862 -7.061 2.721 1.00 90.12 166 LEU A N 1
ATOM 1295 C CA . LEU A 1 166 ? -9.575 -7.754 2.767 1.00 90.12 166 LEU A CA 1
ATOM 1296 C C . LEU A 1 166 ? -9.301 -8.530 1.480 1.00 90.12 166 LEU A C 1
ATOM 1298 O O . LEU A 1 166 ? -8.225 -8.404 0.901 1.00 90.12 166 LEU A O 1
ATOM 1302 N N . LEU A 1 167 ? -10.278 -9.312 1.015 1.00 90.44 167 LEU A N 1
ATOM 1303 C CA . LEU A 1 167 ? -10.156 -10.074 -0.229 1.00 90.44 167 LEU A CA 1
ATOM 1304 C C . LEU A 1 167 ? -9.964 -9.147 -1.436 1.00 90.44 167 LEU A C 1
ATOM 1306 O O . LEU A 1 167 ? -9.148 -9.439 -2.310 1.00 90.44 167 LEU A O 1
ATOM 1310 N N . HIS A 1 168 ? -10.659 -8.005 -1.471 1.00 93.31 168 HIS A N 1
ATOM 1311 C CA . HIS A 1 168 ? -10.449 -7.007 -2.519 1.00 93.31 168 HIS A CA 1
ATOM 1312 C C . HIS A 1 168 ? -9.077 -6.339 -2.426 1.00 93.31 168 HIS A C 1
ATOM 1314 O O . HIS A 1 168 ? -8.437 -6.162 -3.458 1.00 93.31 168 HIS A O 1
ATOM 1320 N N . LEU A 1 169 ? -8.591 -6.022 -1.220 1.00 92.88 169 LEU A N 1
ATOM 1321 C CA . LEU A 1 169 ? -7.238 -5.504 -1.028 1.00 92.88 169 LEU A CA 1
ATOM 1322 C C . LEU A 1 169 ? -6.201 -6.518 -1.519 1.00 92.88 169 LEU A C 1
ATOM 1324 O O . LEU A 1 169 ? -5.284 -6.145 -2.238 1.00 92.88 169 LEU A O 1
ATOM 1328 N N . GLN A 1 170 ? -6.358 -7.803 -1.195 1.00 93.00 170 GLN A N 1
ATOM 1329 C CA . GLN A 1 170 ? -5.479 -8.860 -1.700 1.00 93.00 170 GLN A CA 1
ATOM 1330 C C . GLN A 1 170 ? -5.502 -8.958 -3.225 1.00 93.00 170 GLN A C 1
ATOM 1332 O O . GLN A 1 170 ? -4.443 -9.074 -3.840 1.00 93.00 170 GLN A O 1
ATOM 1337 N N . GLY A 1 171 ? -6.692 -8.921 -3.832 1.00 94.06 171 GLY A N 1
ATOM 1338 C CA . GLY A 1 171 ? -6.850 -8.918 -5.286 1.00 94.06 171 GLY A CA 1
ATOM 1339 C C . GLY A 1 171 ? -6.135 -7.729 -5.921 1.00 94.06 171 GLY A C 1
ATOM 1340 O O . GLY A 1 171 ? -5.274 -7.921 -6.774 1.00 94.06 171 GLY A O 1
ATOM 1341 N N . PHE A 1 172 ? -6.408 -6.528 -5.410 1.00 94.25 172 PHE A N 1
ATOM 1342 C CA . PHE A 1 172 ? -5.764 -5.287 -5.829 1.00 94.25 172 PHE A CA 1
ATOM 1343 C C . PHE A 1 172 ? -4.237 -5.365 -5.713 1.00 94.25 172 PHE A C 1
ATOM 1345 O O . PHE A 1 172 ? -3.532 -5.085 -6.677 1.00 94.25 172 PHE A O 1
ATOM 1352 N N . LEU A 1 173 ? -3.709 -5.794 -4.562 1.00 93.81 173 LEU A N 1
ATOM 1353 C CA . LEU A 1 173 ? -2.267 -5.906 -4.344 1.00 93.81 173 LEU A CA 1
ATOM 1354 C C . LEU A 1 173 ? -1.620 -6.898 -5.318 1.00 93.81 173 LEU A C 1
ATOM 1356 O O . LEU A 1 173 ? -0.582 -6.584 -5.892 1.00 93.81 173 LEU A O 1
ATOM 1360 N N . ARG A 1 174 ? -2.233 -8.066 -5.551 1.00 93.69 174 ARG A N 1
ATOM 1361 C CA . ARG A 1 174 ? -1.733 -9.051 -6.528 1.00 93.69 174 ARG A CA 1
ATOM 1362 C C . ARG A 1 174 ? -1.730 -8.500 -7.952 1.00 93.69 174 ARG A C 1
ATOM 1364 O O . ARG A 1 174 ? -0.785 -8.763 -8.686 1.00 93.69 174 ARG A O 1
ATOM 1371 N N . GLU A 1 175 ? -2.753 -7.735 -8.320 1.00 92.12 175 GLU A N 1
ATOM 1372 C CA . GLU A 1 175 ? -2.884 -7.138 -9.651 1.00 92.12 175 GLU A CA 1
ATOM 1373 C C . GLU A 1 175 ? -1.809 -6.075 -9.922 1.00 92.12 175 GLU A C 1
ATOM 1375 O O . GLU A 1 175 ? -1.274 -6.006 -11.027 1.00 92.12 175 GLU A O 1
ATOM 1380 N N . ILE A 1 176 ? -1.431 -5.282 -8.914 1.00 91.25 176 ILE A N 1
ATOM 1381 C CA . ILE A 1 176 ? -0.417 -4.230 -9.084 1.00 91.25 176 ILE A CA 1
ATOM 1382 C C . ILE A 1 176 ? 1.028 -4.736 -8.969 1.00 91.25 176 ILE A C 1
ATOM 1384 O O . ILE A 1 176 ? 1.941 -4.032 -9.403 1.00 91.25 176 ILE A O 1
ATOM 1388 N N . LEU A 1 177 ? 1.274 -5.918 -8.384 1.00 90.88 177 LEU A N 1
ATOM 1389 C CA . LEU A 1 177 ? 2.633 -6.435 -8.166 1.00 90.88 177 LEU A CA 1
ATOM 1390 C C . LEU A 1 177 ? 3.477 -6.480 -9.453 1.00 90.88 177 LEU A C 1
ATOM 1392 O O . LEU A 1 177 ? 4.602 -5.976 -9.411 1.00 90.88 177 LEU A O 1
ATOM 1396 N N . PRO A 1 178 ? 2.977 -6.996 -10.596 1.00 89.00 178 PRO A N 1
ATOM 1397 C CA . PRO A 1 178 ? 3.724 -6.957 -11.849 1.00 89.00 178 PRO A CA 1
ATOM 1398 C C . PRO A 1 178 ? 4.168 -5.540 -12.219 1.00 89.00 178 PRO A C 1
ATOM 1400 O O . PRO A 1 178 ? 5.338 -5.344 -12.530 1.00 89.00 178 PRO A O 1
ATOM 1403 N N . ALA A 1 179 ? 3.284 -4.544 -12.080 1.00 87.50 179 ALA A N 1
ATOM 1404 C CA . ALA A 1 179 ? 3.577 -3.139 -12.373 1.00 87.50 179 ALA A CA 1
ATOM 1405 C C . ALA A 1 179 ? 4.607 -2.516 -11.416 1.00 87.50 179 ALA A C 1
ATOM 1407 O O . ALA A 1 179 ? 5.423 -1.688 -11.831 1.00 87.50 179 ALA A O 1
ATOM 1408 N N . VAL A 1 180 ? 4.585 -2.921 -10.143 1.00 88.31 180 VAL A N 1
ATOM 1409 C CA . VAL A 1 180 ? 5.561 -2.510 -9.122 1.00 88.31 180 VAL A CA 1
ATOM 1410 C C . VAL A 1 180 ? 6.945 -3.099 -9.403 1.00 88.31 180 VAL A C 1
ATOM 1412 O O . VAL A 1 180 ? 7.943 -2.407 -9.221 1.00 88.31 180 VAL A O 1
ATOM 1415 N N . TYR A 1 181 ? 7.020 -4.348 -9.869 1.00 88.00 181 TYR A N 1
ATOM 1416 C CA . TYR A 1 181 ? 8.283 -4.988 -10.257 1.00 88.00 181 TYR A CA 1
ATOM 1417 C C . TYR A 1 181 ? 8.716 -4.682 -11.694 1.00 88.00 181 TYR A C 1
ATOM 1419 O O . TYR A 1 181 ? 9.856 -4.957 -12.064 1.00 88.00 181 TYR A O 1
ATOM 1427 N N . GLY A 1 182 ? 7.823 -4.111 -12.501 1.00 85.12 182 GLY A N 1
ATOM 1428 C CA . GLY A 1 182 ? 8.074 -3.808 -13.901 1.00 85.12 182 GLY A CA 1
ATOM 1429 C C . GLY A 1 182 ? 8.113 -5.025 -14.820 1.00 85.12 182 GLY A C 1
ATOM 1430 O O . GLY A 1 182 ? 8.719 -4.958 -15.885 1.00 85.12 182 GLY A O 1
ATOM 1431 N N . TRP A 1 183 ? 7.487 -6.139 -14.440 1.00 85.94 183 TRP A N 1
ATOM 1432 C CA . TRP A 1 183 ? 7.486 -7.361 -15.252 1.00 85.94 183 TRP A CA 1
ATOM 1433 C C . TRP A 1 183 ? 6.825 -7.174 -16.619 1.00 85.94 183 TRP A C 1
ATOM 1435 O O . TRP A 1 183 ? 7.237 -7.810 -17.585 1.00 85.94 183 TRP A O 1
ATOM 1445 N N . GLN A 1 184 ? 5.898 -6.223 -16.745 1.00 77.56 184 GLN A N 1
ATOM 1446 C CA . GLN A 1 184 ? 5.295 -5.845 -18.024 1.00 77.56 184 GLN A CA 1
ATOM 1447 C C . GLN A 1 184 ? 6.327 -5.405 -19.076 1.00 77.56 184 GLN A C 1
ATOM 1449 O O . GLN A 1 184 ? 6.080 -5.552 -20.269 1.00 77.56 184 GLN A O 1
ATOM 1454 N N . VAL A 1 185 ? 7.483 -4.883 -18.644 1.00 76.50 185 VAL A N 1
ATOM 1455 C CA . VAL A 1 185 ? 8.586 -4.489 -19.535 1.00 76.50 185 VAL A CA 1
ATOM 1456 C C . VAL A 1 185 ? 9.257 -5.709 -20.156 1.00 76.50 185 VAL A C 1
ATOM 1458 O O . VAL A 1 185 ? 9.690 -5.647 -21.301 1.00 76.50 185 VAL A O 1
ATOM 1461 N N . LEU A 1 186 ? 9.333 -6.813 -19.408 1.00 75.94 186 LEU A N 1
ATOM 1462 C CA . LEU A 1 186 ? 9.927 -8.066 -19.872 1.00 75.94 186 LEU A CA 1
ATOM 1463 C C . LEU A 1 186 ? 8.979 -8.820 -20.810 1.00 75.94 186 LEU A C 1
ATOM 1465 O O . LEU A 1 186 ? 9.434 -9.422 -21.777 1.00 75.94 186 LEU A O 1
ATOM 1469 N N . GLU A 1 187 ? 7.675 -8.784 -20.526 1.00 80.62 187 GLU A N 1
ATOM 1470 C CA . GLU A 1 187 ? 6.660 -9.479 -21.325 1.00 80.62 187 GLU A CA 1
ATOM 1471 C C . GLU A 1 187 ? 6.393 -8.792 -22.670 1.00 80.62 187 GLU A C 1
ATOM 1473 O O . GLU A 1 187 ? 6.243 -9.467 -23.689 1.00 80.62 187 GLU A O 1
ATOM 1478 N N . ASP A 1 188 ? 6.339 -7.457 -22.696 1.00 76.50 188 ASP A N 1
ATOM 1479 C CA . ASP A 1 188 ? 6.127 -6.687 -23.923 1.00 76.50 188 ASP A CA 1
ATOM 1480 C C . ASP A 1 188 ? 6.860 -5.331 -23.862 1.00 76.50 188 ASP A C 1
ATOM 1482 O O . ASP A 1 188 ? 6.265 -4.304 -23.507 1.00 76.50 188 ASP A O 1
ATOM 1486 N N . PRO A 1 189 ? 8.147 -5.285 -24.266 1.00 70.06 189 PRO A N 1
ATOM 1487 C CA . PRO A 1 189 ? 8.946 -4.058 -24.276 1.00 70.06 189 PRO A CA 1
ATOM 1488 C C . PRO A 1 189 ? 8.322 -2.920 -25.096 1.00 70.06 189 PRO A C 1
ATOM 1490 O O . PRO A 1 189 ? 8.600 -1.745 -24.856 1.00 70.06 189 PRO A O 1
ATOM 1493 N N . ARG A 1 190 ? 7.448 -3.235 -26.064 1.00 66.25 190 ARG A N 1
ATOM 1494 C CA . ARG A 1 190 ? 6.803 -2.231 -26.924 1.00 66.25 190 ARG A CA 1
ATOM 1495 C C . ARG A 1 190 ? 5.730 -1.443 -26.176 1.00 66.25 190 ARG A C 1
ATOM 1497 O O . ARG A 1 190 ? 5.475 -0.294 -26.527 1.00 66.25 190 ARG A O 1
ATOM 1504 N N . ARG A 1 191 ? 5.137 -2.011 -25.119 1.00 63.03 191 ARG A N 1
ATOM 1505 C CA . ARG A 1 191 ? 4.170 -1.307 -24.253 1.00 63.03 191 ARG A CA 1
ATOM 1506 C C . ARG A 1 191 ? 4.826 -0.265 -23.353 1.00 63.03 191 ARG A C 1
ATOM 1508 O O . ARG A 1 191 ? 4.145 0.632 -22.868 1.00 63.03 191 ARG A O 1
ATOM 1515 N N . VAL A 1 192 ? 6.141 -0.343 -23.160 1.00 58.72 192 VAL A N 1
ATOM 1516 C CA . VAL A 1 192 ? 6.909 0.564 -22.293 1.00 58.72 192 VAL A CA 1
ATOM 1517 C C . VAL A 1 192 ? 7.064 1.947 -22.911 1.00 58.72 192 VAL A C 1
ATOM 1519 O O . VAL A 1 192 ? 7.082 2.940 -22.191 1.00 58.72 192 VAL A O 1
ATOM 1522 N N . VAL A 1 193 ? 7.046 2.031 -24.244 1.00 51.91 193 VAL A N 1
ATOM 1523 C CA . VAL A 1 193 ? 7.085 3.296 -24.997 1.00 51.91 193 VAL A CA 1
ATOM 1524 C C . VAL A 1 193 ? 5.918 4.225 -24.619 1.00 51.91 193 VAL A C 1
ATOM 1526 O O . VAL A 1 193 ? 6.057 5.438 -24.709 1.00 51.91 193 VAL A O 1
ATOM 1529 N N . ALA A 1 194 ? 4.795 3.689 -24.123 1.00 50.28 194 ALA A N 1
ATOM 1530 C CA . ALA A 1 194 ? 3.664 4.490 -23.643 1.00 50.28 194 ALA A CA 1
ATOM 1531 C C . ALA A 1 194 ? 3.846 5.055 -22.216 1.00 50.28 194 ALA A C 1
ATOM 1533 O O . ALA A 1 194 ? 3.151 5.998 -21.846 1.00 50.28 194 ALA A O 1
ATOM 1534 N N . PHE A 1 195 ? 4.760 4.486 -21.421 1.00 47.53 195 PHE A N 1
ATOM 1535 C CA . PHE A 1 195 ? 5.036 4.871 -20.026 1.00 47.53 195 PHE A CA 1
ATOM 1536 C C . PHE A 1 195 ? 6.389 5.565 -19.842 1.00 47.53 195 PHE A C 1
ATOM 1538 O O . PHE A 1 195 ? 6.678 6.095 -18.767 1.00 47.53 195 PHE A O 1
ATOM 1545 N N . ALA A 1 196 ? 7.226 5.553 -20.877 1.00 50.34 196 ALA A N 1
ATOM 1546 C CA . ALA A 1 196 ? 8.442 6.333 -20.943 1.00 50.34 196 ALA A CA 1
ATOM 1547 C C . ALA A 1 196 ? 8.071 7.816 -21.041 1.00 50.34 196 ALA A C 1
ATOM 1549 O O . ALA A 1 196 ? 7.835 8.359 -22.115 1.00 50.34 196 ALA A O 1
ATOM 1550 N N . SER A 1 197 ? 8.003 8.479 -19.892 1.00 50.44 197 SER A N 1
ATOM 1551 C CA . SER A 1 197 ? 8.123 9.931 -19.833 1.00 50.44 197 SER A CA 1
ATOM 1552 C C . SER A 1 197 ? 9.416 10.325 -20.546 1.00 50.44 197 SER A C 1
ATOM 1554 O O . SER A 1 197 ? 10.485 9.843 -20.155 1.00 50.44 197 SER A O 1
ATOM 1556 N N . ASN A 1 198 ? 9.313 11.172 -21.573 1.00 40.97 198 ASN A N 1
ATOM 1557 C CA . ASN A 1 198 ? 10.482 11.821 -22.154 1.00 40.97 198 ASN A CA 1
ATOM 1558 C C . ASN A 1 198 ? 11.253 12.513 -21.018 1.00 40.97 198 ASN A C 1
ATOM 1560 O O . ASN A 1 198 ? 10.630 13.231 -20.231 1.00 40.97 198 ASN A O 1
ATOM 1564 N N . PRO A 1 199 ? 12.565 12.280 -20.876 1.00 42.56 199 PRO A N 1
ATOM 1565 C CA . PRO A 1 199 ? 13.377 13.150 -20.048 1.00 42.56 199 PRO A CA 1
ATOM 1566 C C . PRO A 1 199 ? 13.418 14.527 -20.724 1.00 42.56 199 PRO A C 1
ATOM 1568 O O . PRO A 1 199 ? 13.813 14.619 -21.887 1.00 42.56 199 PRO A O 1
ATOM 1571 N N . ASP A 1 200 ? 12.958 15.559 -20.015 1.00 38.41 200 ASP A N 1
ATOM 1572 C CA . ASP A 1 200 ? 13.345 16.947 -20.300 1.00 38.41 200 ASP A CA 1
ATOM 1573 C C . ASP A 1 200 ? 14.865 17.124 -20.132 1.00 38.41 200 ASP A C 1
ATOM 1575 O O . ASP A 1 200 ? 15.443 16.485 -19.213 1.00 38.41 200 ASP A O 1
#